Protein AF-A0AA50HXA0-F1 (afdb_monomer_lite)

Structure (mmCIF, N/CA/C/O backbone):
data_AF-A0AA50HXA0-F1
#
_entry.id   AF-A0AA50HXA0-F1
#
loop_
_atom_site.group_PDB
_atom_site.id
_atom_site.type_symbol
_atom_site.label_atom_id
_atom_site.label_alt_id
_atom_site.label_comp_id
_atom_site.label_asym_id
_atom_site.label_entity_id
_atom_site.label_seq_id
_atom_site.pdbx_PDB_ins_code
_atom_site.Cartn_x
_atom_site.Cartn_y
_atom_site.Cartn_z
_atom_site.occupancy
_atom_site.B_iso_or_equiv
_atom_site.auth_seq_id
_atom_site.auth_comp_id
_atom_site.auth_asym_id
_atom_site.auth_atom_id
_atom_site.pdbx_PDB_model_num
ATOM 1 N N . MET A 1 1 ? 8.605 -4.403 -30.765 1.00 48.81 1 MET A N 1
ATOM 2 C CA . MET A 1 1 ? 10.078 -4.358 -30.552 1.00 48.81 1 MET A CA 1
ATOM 3 C C . MET A 1 1 ? 10.719 -5.722 -30.262 1.00 48.81 1 MET A C 1
ATOM 5 O O . MET A 1 1 ? 11.751 -6.000 -30.858 1.00 48.81 1 MET A O 1
ATOM 9 N N . ALA A 1 2 ? 10.149 -6.587 -29.407 1.00 49.56 2 ALA A N 1
ATOM 10 C CA . ALA A 1 2 ? 10.745 -7.899 -29.091 1.00 49.56 2 ALA A CA 1
ATOM 11 C C . ALA A 1 2 ? 10.874 -8.851 -30.305 1.00 49.56 2 ALA A C 1
ATOM 13 O O . ALA A 1 2 ? 11.857 -9.576 -30.411 1.00 49.56 2 ALA A O 1
ATOM 14 N N . GLN A 1 3 ? 9.931 -8.800 -31.252 1.00 55.19 3 GLN A N 1
ATOM 15 C CA . GLN A 1 3 ? 9.919 -9.685 -32.425 1.00 55.19 3 GLN A CA 1
ATOM 16 C C . GLN A 1 3 ? 10.950 -9.290 -33.507 1.00 55.19 3 GLN A C 1
ATOM 18 O O . GLN A 1 3 ? 11.581 -10.167 -34.083 1.00 55.19 3 GLN A O 1
ATOM 23 N N . ILE A 1 4 ? 11.232 -7.991 -33.701 1.00 62.09 4 ILE A N 1
ATOM 24 C CA . ILE A 1 4 ? 12.299 -7.522 -34.617 1.00 62.09 4 ILE A CA 1
ATOM 25 C C . ILE A 1 4 ? 13.678 -7.943 -34.099 1.00 62.09 4 ILE A C 1
ATOM 27 O O . ILE A 1 4 ? 14.528 -8.396 -34.860 1.00 62.09 4 ILE A O 1
ATOM 31 N N . SER A 1 5 ? 13.895 -7.834 -32.783 1.00 63.06 5 SER A N 1
ATOM 32 C CA . SER A 1 5 ? 15.145 -8.283 -32.163 1.00 63.06 5 SER A CA 1
ATOM 33 C C . SER A 1 5 ? 15.346 -9.794 -32.295 1.00 63.06 5 SER A C 1
ATOM 35 O O . SER A 1 5 ? 16.489 -10.239 -32.357 1.00 63.06 5 SER A O 1
ATOM 37 N N . PHE A 1 6 ? 14.262 -10.573 -32.321 1.00 65.44 6 PHE A N 1
ATOM 38 C CA . PHE A 1 6 ? 14.308 -12.017 -32.531 1.00 65.44 6 PHE A CA 1
ATOM 39 C C . PHE A 1 6 ? 14.632 -12.369 -33.991 1.00 65.44 6 PHE A C 1
ATOM 41 O O . PHE A 1 6 ? 15.560 -13.140 -34.227 1.00 65.44 6 PHE A O 1
ATOM 48 N N . ALA A 1 7 ? 13.965 -11.737 -34.965 1.00 64.25 7 ALA A N 1
ATOM 49 C CA . ALA A 1 7 ? 14.249 -11.925 -36.392 1.00 64.25 7 ALA A CA 1
ATOM 50 C C . ALA A 1 7 ? 15.701 -11.545 -36.751 1.00 64.25 7 ALA A C 1
ATOM 52 O O . ALA A 1 7 ? 16.410 -12.308 -37.406 1.00 64.25 7 ALA A O 1
ATOM 53 N N . SER A 1 8 ? 16.197 -10.429 -36.205 1.00 67.06 8 SER A N 1
ATOM 54 C CA . SER A 1 8 ? 17.588 -9.994 -36.384 1.00 67.06 8 SER A CA 1
ATOM 55 C C . SER A 1 8 ? 18.607 -10.938 -35.721 1.00 67.06 8 SER A C 1
ATOM 57 O O . SER A 1 8 ? 19.713 -11.115 -36.233 1.00 67.06 8 SER A O 1
ATOM 59 N N . ALA A 1 9 ? 18.249 -11.595 -34.611 1.00 65.06 9 ALA A N 1
ATOM 60 C CA . ALA A 1 9 ? 19.108 -12.594 -33.974 1.00 65.06 9 ALA A CA 1
ATOM 61 C C . ALA A 1 9 ? 19.203 -13.897 -34.791 1.00 65.06 9 ALA A C 1
ATOM 63 O O . ALA A 1 9 ? 20.279 -14.495 -34.851 1.00 65.06 9 ALA A O 1
ATOM 64 N N . LEU A 1 10 ? 18.114 -14.317 -35.446 1.00 65.94 10 LEU A N 1
ATOM 65 C CA . LEU A 1 10 ? 18.107 -15.467 -36.362 1.00 65.94 10 LEU A CA 1
ATOM 66 C C . LEU A 1 10 ? 18.960 -15.200 -37.608 1.00 65.94 10 LEU A C 1
ATOM 68 O O . LEU A 1 10 ? 19.746 -16.058 -38.017 1.00 65.94 10 LEU A O 1
ATOM 72 N N . GLU A 1 11 ? 18.866 -13.987 -38.155 1.00 69.56 11 GLU A N 1
ATOM 73 C CA . GLU A 1 11 ? 19.683 -13.522 -39.278 1.00 69.56 11 GLU A CA 1
ATOM 74 C C . GLU A 1 11 ? 21.178 -13.516 -38.919 1.00 69.56 11 GLU A C 1
ATOM 76 O O . GLU A 1 11 ? 21.991 -14.117 -39.623 1.00 69.56 11 GLU A O 1
ATOM 81 N N . ALA A 1 12 ? 21.542 -12.942 -37.765 1.00 69.00 12 ALA A N 1
ATOM 82 C CA . ALA A 1 12 ? 22.917 -12.953 -37.260 1.00 69.00 12 ALA A CA 1
ATOM 83 C C . ALA A 1 12 ? 23.440 -14.371 -36.954 1.00 69.00 12 ALA A C 1
ATOM 85 O O . ALA A 1 12 ? 24.646 -14.615 -37.020 1.00 69.00 12 ALA A O 1
ATOM 86 N N . GLY A 1 13 ? 22.541 -15.308 -36.637 1.00 59.84 13 GLY A N 1
ATOM 87 C CA . GLY A 1 13 ? 22.840 -16.729 -36.450 1.00 59.84 13 GLY A CA 1
ATOM 88 C C . GLY A 1 13 ? 22.978 -17.530 -37.751 1.00 59.84 13 GLY A C 1
ATOM 89 O O . GLY A 1 13 ? 23.327 -18.707 -37.695 1.00 59.84 13 GLY A O 1
ATOM 90 N N . GLY A 1 14 ? 22.720 -16.924 -38.917 1.00 62.91 14 GLY A N 1
ATOM 91 C CA . GLY A 1 14 ? 22.787 -17.582 -40.228 1.00 62.91 14 GLY A CA 1
ATOM 92 C C . GLY A 1 14 ? 21.567 -18.447 -40.574 1.00 62.91 14 GLY A C 1
ATOM 93 O O . GLY A 1 14 ? 21.549 -19.089 -41.634 1.00 62.91 14 GLY A O 1
ATOM 94 N N . PHE A 1 15 ? 20.533 -18.442 -39.726 1.00 70.38 15 PHE A N 1
ATOM 95 C CA . PHE A 1 15 ? 19.258 -19.143 -39.915 1.00 70.38 15 PHE A CA 1
ATOM 96 C C . PHE A 1 15 ? 18.333 -18.325 -40.823 1.00 70.38 15 PHE A C 1
ATOM 98 O O . PHE A 1 15 ? 17.259 -17.883 -40.428 1.00 70.38 15 PHE A O 1
ATOM 105 N N . LEU A 1 16 ? 18.793 -18.073 -42.052 1.00 69.62 16 LEU A N 1
ATOM 106 C CA . LEU A 1 16 ? 18.177 -17.083 -42.937 1.00 69.62 16 LEU A CA 1
ATOM 107 C C . LEU A 1 16 ? 16.735 -17.423 -43.346 1.00 69.62 16 LEU A C 1
ATOM 109 O O . LEU A 1 16 ? 15.937 -16.516 -43.531 1.00 69.62 16 LEU A O 1
ATOM 113 N N . THR A 1 17 ? 16.384 -18.707 -43.461 1.00 71.06 17 THR A N 1
ATOM 114 C CA . THR A 1 17 ? 15.015 -19.124 -43.807 1.00 71.06 17 THR A CA 1
ATOM 115 C C . THR A 1 17 ? 14.040 -18.842 -42.660 1.00 71.06 17 THR A C 1
ATOM 117 O O . THR A 1 17 ? 12.966 -18.296 -42.891 1.00 71.06 17 THR A O 1
ATOM 120 N N . ASP A 1 18 ? 14.451 -19.128 -41.421 1.00 69.31 18 ASP A N 1
ATOM 121 C CA . ASP A 1 18 ? 13.651 -18.854 -40.220 1.00 69.31 18 ASP A CA 1
ATOM 122 C C . ASP A 1 18 ? 13.572 -17.343 -39.939 1.00 69.31 18 ASP A C 1
ATOM 124 O O . ASP A 1 18 ? 12.543 -16.834 -39.497 1.00 69.31 18 ASP A O 1
ATOM 128 N N . ALA A 1 19 ? 14.649 -16.606 -40.238 1.00 68.19 19 ALA A N 1
ATOM 129 C CA . ALA A 1 19 ? 14.679 -15.149 -40.151 1.00 68.19 19 ALA A CA 1
ATOM 130 C C . ALA A 1 19 ? 13.723 -14.492 -41.160 1.00 68.19 19 ALA A C 1
ATOM 132 O O . ALA A 1 19 ? 13.007 -13.563 -40.794 1.00 68.19 19 ALA A O 1
ATOM 133 N N . LEU A 1 20 ? 13.675 -14.989 -42.403 1.00 72.44 20 LEU A N 1
ATOM 134 C CA . LEU A 1 20 ? 12.769 -14.494 -43.443 1.00 72.44 20 LEU A CA 1
ATOM 135 C C . LEU A 1 20 ? 11.308 -14.667 -43.017 1.00 72.44 20 LEU A C 1
ATOM 137 O O . LEU A 1 20 ? 10.555 -13.695 -43.029 1.00 72.44 20 LEU A O 1
ATOM 141 N N . GLN A 1 21 ? 10.941 -15.858 -42.537 1.00 72.25 21 GLN A N 1
ATOM 142 C CA . GLN A 1 21 ? 9.588 -16.122 -42.049 1.00 72.25 21 GLN A CA 1
ATOM 143 C C . GLN A 1 21 ? 9.219 -15.218 -40.860 1.00 72.25 21 GLN A C 1
ATOM 145 O O . GLN A 1 21 ? 8.131 -14.650 -40.824 1.00 72.25 21 GLN A O 1
ATOM 150 N N . ALA A 1 22 ? 10.149 -14.995 -39.925 1.00 68.00 22 ALA A N 1
ATOM 151 C CA . ALA A 1 22 ? 9.924 -14.094 -38.797 1.00 68.00 22 ALA A CA 1
ATOM 152 C C . ALA A 1 22 ? 9.727 -12.622 -39.220 1.00 68.00 22 ALA A C 1
ATOM 154 O O . ALA A 1 22 ? 8.980 -11.900 -38.558 1.00 68.00 22 ALA A O 1
ATOM 155 N N . TYR A 1 23 ? 10.371 -12.161 -40.301 1.00 72.00 23 TYR A N 1
ATOM 156 C CA . TYR A 1 23 ? 10.149 -10.817 -40.853 1.00 72.00 23 TYR A CA 1
ATOM 157 C C . TYR A 1 23 ? 8.825 -10.707 -41.628 1.00 72.00 23 TYR A C 1
ATOM 159 O O . TYR A 1 23 ? 8.169 -9.667 -41.546 1.00 72.00 23 TYR A O 1
ATOM 167 N N . GLU A 1 24 ? 8.402 -11.755 -42.337 1.00 73.94 24 GLU A N 1
ATOM 168 C CA . GLU A 1 24 ? 7.095 -11.801 -43.011 1.00 73.94 24 GLU A CA 1
ATOM 169 C C . GLU A 1 24 ? 5.935 -11.810 -42.006 1.00 73.94 24 GLU A C 1
ATOM 171 O O . GLU A 1 24 ? 5.005 -11.009 -42.132 1.00 73.94 24 GLU A O 1
ATOM 176 N N . ASP A 1 25 ? 6.033 -12.621 -40.952 1.00 68.50 25 ASP A N 1
ATOM 177 C CA . ASP A 1 25 ? 5.049 -12.662 -39.864 1.00 68.50 25 ASP A CA 1
ATOM 178 C C . ASP A 1 25 ? 4.951 -11.311 -39.139 1.00 68.50 25 ASP A C 1
ATOM 180 O O . ASP A 1 25 ? 3.875 -10.906 -38.690 1.00 68.50 25 ASP A O 1
ATOM 184 N N . LEU A 1 26 ? 6.062 -10.573 -39.048 1.00 70.56 26 LEU A N 1
ATOM 185 C CA . LEU A 1 26 ? 6.078 -9.241 -38.450 1.00 70.56 26 LEU A CA 1
ATOM 186 C C . LEU A 1 26 ? 5.358 -8.207 -39.317 1.00 70.56 26 LEU A C 1
ATOM 188 O O . LEU A 1 26 ? 4.658 -7.357 -38.778 1.00 70.56 26 LEU A O 1
ATOM 192 N N . LYS A 1 27 ? 5.480 -8.299 -40.646 1.00 67.44 27 LYS A N 1
ATOM 193 C CA . LYS A 1 27 ? 4.740 -7.430 -41.573 1.00 67.44 27 LYS A CA 1
ATOM 194 C C . LYS A 1 27 ? 3.236 -7.679 -41.519 1.00 67.44 27 LYS A C 1
ATOM 196 O O . LYS A 1 27 ? 2.468 -6.727 -41.608 1.00 67.44 27 LYS A O 1
ATOM 201 N N . ILE A 1 28 ? 2.819 -8.938 -41.378 1.00 66.50 28 ILE A N 1
ATOM 202 C CA . ILE A 1 28 ? 1.398 -9.312 -41.321 1.00 66.50 28 ILE A CA 1
ATOM 203 C C . ILE A 1 28 ? 0.740 -8.796 -40.033 1.00 66.50 28 ILE A C 1
ATOM 205 O O . ILE A 1 28 ? -0.414 -8.381 -40.066 1.00 66.50 28 ILE A O 1
ATOM 209 N N . ASN A 1 29 ? 1.476 -8.789 -38.918 1.00 61.59 29 ASN A N 1
ATOM 210 C CA . ASN A 1 29 ? 0.962 -8.381 -37.607 1.00 61.59 29 ASN A CA 1
ATOM 211 C C . ASN A 1 29 ? 1.182 -6.886 -37.276 1.00 61.59 29 ASN A C 1
ATOM 213 O O . ASN A 1 29 ? 0.791 -6.442 -36.197 1.00 61.59 29 ASN A O 1
ATOM 217 N N . ASP A 1 30 ? 1.813 -6.112 -38.166 1.00 63.50 30 ASP A N 1
ATOM 218 C CA . ASP A 1 30 ? 2.049 -4.669 -38.007 1.00 63.50 30 ASP A CA 1
ATOM 219 C C . ASP A 1 30 ? 0.944 -3.854 -38.705 1.00 63.50 30 ASP A C 1
ATOM 221 O O . ASP A 1 30 ? 1.078 -3.480 -39.873 1.00 63.50 30 ASP A O 1
ATOM 225 N N . GLU A 1 31 ? -0.156 -3.597 -37.984 1.00 56.69 31 GLU A N 1
ATOM 226 C CA . GLU A 1 31 ? -1.326 -2.843 -38.475 1.00 56.69 31 GLU A CA 1
ATOM 227 C C . GLU A 1 31 ? -1.022 -1.359 -38.763 1.00 56.69 31 GLU A C 1
ATOM 229 O O . GLU A 1 31 ? -1.676 -0.747 -39.608 1.00 56.69 31 GLU A O 1
ATOM 234 N N . GLU A 1 32 ? -0.014 -0.779 -38.100 1.00 61.84 32 GLU A N 1
ATOM 235 C CA . GLU A 1 32 ? 0.382 0.630 -38.261 1.00 61.84 32 GLU A CA 1
ATOM 236 C C . GLU A 1 32 ? 1.443 0.833 -39.361 1.00 61.84 32 GLU A C 1
ATOM 238 O O . GLU A 1 32 ? 1.744 1.971 -39.733 1.00 61.84 32 GLU A O 1
ATOM 243 N N . GLY A 1 33 ? 2.002 -0.253 -39.911 1.00 60.62 33 GLY A N 1
ATOM 244 C CA . GLY A 1 33 ? 2.937 -0.228 -41.043 1.00 60.62 33 GLY A CA 1
ATOM 245 C C . GLY A 1 33 ? 4.302 0.400 -40.743 1.00 60.62 33 GLY A C 1
ATOM 246 O O . GLY A 1 33 ? 5.054 0.732 -41.663 1.00 60.62 33 GLY A O 1
ATOM 247 N N . ILE A 1 34 ? 4.638 0.581 -39.466 1.00 65.31 34 ILE A N 1
ATOM 248 C CA . ILE A 1 34 ? 5.825 1.317 -39.009 1.00 65.31 34 ILE A CA 1
ATOM 249 C C . ILE A 1 34 ? 7.115 0.583 -39.396 1.00 65.31 34 ILE A C 1
ATOM 251 O O . ILE A 1 34 ? 8.140 1.215 -39.669 1.00 65.31 34 ILE A O 1
ATOM 255 N N . PHE A 1 35 ? 7.078 -0.747 -39.451 1.00 67.62 35 PHE A N 1
ATOM 256 C CA . PHE A 1 35 ? 8.255 -1.587 -39.662 1.00 67.62 35 PHE A CA 1
ATOM 257 C C . PHE A 1 35 ? 8.332 -2.196 -41.060 1.00 67.62 35 PHE A C 1
ATOM 259 O O . PHE A 1 35 ? 9.353 -2.798 -41.392 1.00 67.62 35 PHE A O 1
ATOM 266 N N . HIS A 1 36 ? 7.325 -1.979 -41.912 1.00 69.25 36 HIS A N 1
ATOM 267 C CA . HIS A 1 36 ? 7.251 -2.565 -43.256 1.00 69.25 36 HIS A CA 1
ATOM 268 C C . HIS A 1 36 ? 8.493 -2.248 -44.095 1.00 69.25 36 HIS A C 1
ATOM 270 O O . HIS A 1 36 ? 9.128 -3.164 -44.605 1.00 69.25 36 HIS A O 1
ATOM 276 N N . ALA A 1 37 ? 8.922 -0.982 -44.128 1.00 70.38 37 ALA A N 1
ATOM 277 C CA . ALA A 1 37 ? 10.114 -0.567 -44.875 1.00 70.38 37 ALA A CA 1
ATOM 278 C C . ALA A 1 37 ? 11.420 -1.190 -44.343 1.00 70.38 37 ALA A C 1
ATOM 280 O O . ALA A 1 37 ? 12.347 -1.452 -45.106 1.00 70.38 37 ALA A O 1
ATOM 281 N N . THR A 1 38 ? 11.504 -1.437 -43.032 1.00 69.00 38 THR A N 1
ATOM 282 C CA . THR A 1 38 ? 12.678 -2.082 -42.419 1.00 69.00 38 THR A CA 1
ATOM 283 C C . THR A 1 38 ? 12.679 -3.587 -42.686 1.00 69.00 38 THR A C 1
ATOM 285 O O . THR A 1 38 ? 13.725 -4.148 -43.005 1.00 69.00 38 THR A O 1
ATOM 288 N N . CYS A 1 39 ? 11.513 -4.234 -42.621 1.00 72.62 39 CYS A N 1
ATOM 289 C CA . CYS A 1 39 ? 11.351 -5.643 -42.967 1.00 72.62 39 CYS A CA 1
ATOM 290 C C . CYS A 1 39 ? 11.622 -5.897 -44.452 1.00 72.62 39 CYS A C 1
ATOM 292 O O . CYS A 1 39 ? 12.312 -6.855 -44.771 1.00 72.62 39 CYS A O 1
ATOM 294 N N . ASP A 1 40 ? 11.176 -5.016 -45.350 1.00 74.88 40 ASP A N 1
ATOM 295 C CA . ASP A 1 40 ? 11.446 -5.130 -46.790 1.00 74.88 40 ASP A CA 1
ATOM 296 C C . ASP A 1 40 ? 12.944 -5.077 -47.100 1.00 74.88 40 ASP A C 1
ATOM 298 O O . ASP A 1 40 ? 13.455 -5.866 -47.896 1.00 74.88 40 ASP A O 1
ATOM 302 N N . GLN A 1 41 ? 13.675 -4.182 -46.430 1.00 76.19 41 GLN A N 1
ATOM 303 C CA . GLN A 1 41 ? 15.122 -4.080 -46.591 1.00 76.19 41 GLN A CA 1
ATOM 304 C C . GLN A 1 41 ? 15.855 -5.317 -46.043 1.00 76.19 41 GLN A C 1
ATOM 306 O O . GLN A 1 41 ? 16.831 -5.763 -46.651 1.00 76.19 41 GLN A O 1
ATOM 311 N N . ALA A 1 42 ? 15.393 -5.876 -44.920 1.00 72.81 42 ALA A N 1
ATOM 312 C CA . ALA A 1 42 ? 15.974 -7.078 -44.321 1.00 72.81 42 ALA A CA 1
ATOM 313 C C . ALA A 1 42 ? 15.691 -8.337 -45.160 1.00 72.81 42 ALA A C 1
ATOM 315 O O . ALA A 1 42 ? 16.611 -9.101 -45.445 1.00 72.81 42 ALA A O 1
ATOM 316 N N . ILE A 1 43 ? 14.453 -8.511 -45.637 1.00 78.31 43 ILE A N 1
ATOM 317 C CA . ILE A 1 43 ? 14.056 -9.622 -46.515 1.00 78.31 43 ILE A CA 1
ATOM 318 C C . ILE A 1 43 ? 14.872 -9.587 -47.812 1.00 78.31 43 ILE A C 1
ATOM 320 O O . ILE A 1 43 ? 15.483 -10.592 -48.164 1.00 78.31 43 ILE A O 1
ATOM 324 N N . ALA A 1 44 ? 14.997 -8.426 -48.465 1.00 78.19 44 ALA A N 1
ATOM 325 C CA . ALA A 1 44 ? 15.795 -8.295 -49.687 1.00 78.19 44 ALA A CA 1
ATOM 326 C C . ALA A 1 44 ? 17.287 -8.625 -49.467 1.00 78.19 44 ALA A C 1
ATOM 328 O O . ALA A 1 44 ? 17.939 -9.207 -50.337 1.00 78.19 44 ALA A O 1
ATOM 329 N N . GLY A 1 45 ? 17.838 -8.275 -48.299 1.00 75.94 45 GLY A N 1
ATOM 330 C CA . GLY A 1 45 ? 19.204 -8.637 -47.913 1.00 75.94 45 GLY A CA 1
ATOM 331 C C . GLY A 1 45 ? 19.380 -10.143 -47.705 1.00 75.94 45 GLY A C 1
ATOM 332 O O . GLY A 1 45 ? 20.361 -10.724 -48.174 1.00 75.94 45 GLY A O 1
ATOM 333 N N . ILE A 1 46 ? 18.405 -10.781 -47.058 1.00 75.25 46 ILE A N 1
ATOM 334 C CA . ILE A 1 46 ? 18.380 -12.224 -46.810 1.00 75.25 46 ILE A CA 1
ATOM 335 C C . ILE A 1 46 ? 18.207 -13.011 -48.118 1.00 75.25 46 ILE A C 1
ATOM 337 O O . ILE A 1 46 ? 18.936 -13.976 -48.352 1.00 75.25 46 ILE A O 1
ATOM 341 N N . GLU A 1 47 ? 17.305 -12.592 -49.005 1.00 77.44 47 GLU A N 1
ATOM 342 C CA . GLU A 1 47 ? 17.092 -13.210 -50.320 1.00 77.44 47 GLU A CA 1
ATOM 343 C C . GLU A 1 47 ? 18.344 -13.126 -51.202 1.00 77.44 47 GLU A C 1
ATOM 345 O O . GLU A 1 47 ? 18.717 -14.108 -51.847 1.00 77.44 47 GLU A O 1
ATOM 350 N N . ALA A 1 48 ? 19.058 -11.995 -51.173 1.00 75.25 48 ALA A N 1
ATOM 351 C CA . ALA A 1 48 ? 20.332 -11.843 -51.873 1.00 75.25 48 ALA A CA 1
ATOM 352 C C . ALA A 1 48 ? 21.418 -12.791 -51.331 1.00 75.25 48 ALA A C 1
ATOM 354 O O . ALA A 1 48 ? 22.243 -13.283 -52.100 1.00 75.25 48 ALA A O 1
ATOM 355 N N . GLN A 1 49 ? 21.402 -13.088 -50.028 1.00 70.69 49 GLN A N 1
ATOM 356 C CA . GLN A 1 49 ? 22.294 -14.075 -49.411 1.00 70.69 49 GLN A CA 1
ATOM 357 C C . GLN A 1 49 ? 21.862 -15.523 -49.698 1.00 70.69 49 GLN A C 1
ATOM 359 O O . GLN A 1 49 ? 22.713 -16.397 -49.841 1.00 70.69 49 GLN A O 1
ATOM 364 N N . LEU A 1 50 ? 20.559 -15.801 -49.807 1.00 66.50 50 LEU A N 1
ATOM 365 C CA . LEU A 1 50 ? 20.016 -17.094 -50.252 1.00 66.50 50 LEU A CA 1
ATOM 366 C C . LEU A 1 50 ? 20.352 -17.392 -51.721 1.00 66.50 50 LEU A C 1
ATOM 368 O O . LEU A 1 50 ? 20.519 -18.558 -52.070 1.00 66.50 50 LEU A O 1
ATOM 372 N N . ALA A 1 51 ? 20.475 -16.358 -52.556 1.00 70.94 51 ALA A N 1
ATOM 373 C CA . ALA A 1 51 ? 20.814 -16.470 -53.972 1.00 70.94 51 ALA A CA 1
ATOM 374 C C . ALA A 1 51 ? 22.319 -16.660 -54.252 1.00 70.94 51 ALA A C 1
ATOM 376 O O . ALA A 1 51 ? 22.690 -16.877 -55.407 1.00 70.94 51 ALA A O 1
ATOM 377 N N . ASP A 1 52 ? 23.188 -16.586 -53.236 1.00 67.19 52 ASP A N 1
ATOM 378 C CA . ASP A 1 52 ? 24.626 -16.821 -53.390 1.00 67.19 52 ASP A CA 1
ATOM 379 C C . ASP A 1 52 ? 24.930 -18.334 -53.499 1.00 67.19 52 ASP A C 1
ATOM 381 O O . ASP A 1 52 ? 24.754 -19.072 -52.521 1.00 67.19 52 ASP A O 1
ATOM 385 N N . PRO A 1 53 ? 25.426 -18.827 -54.654 1.00 54.84 53 PRO A N 1
ATOM 386 C CA . PRO A 1 53 ? 25.734 -20.244 -54.856 1.00 54.84 53 PRO A CA 1
ATOM 387 C C . PRO A 1 53 ? 26.897 -20.765 -53.993 1.00 54.84 53 PRO A C 1
ATOM 389 O O . PRO A 1 53 ? 27.073 -21.978 -53.900 1.00 54.84 53 PRO A O 1
ATOM 392 N N . ASN A 1 54 ? 27.674 -19.886 -53.347 1.00 55.84 54 ASN A N 1
ATOM 393 C CA . ASN A 1 54 ? 28.761 -20.244 -52.428 1.00 55.84 54 ASN A CA 1
ATOM 394 C C . ASN A 1 54 ? 28.366 -20.152 -50.943 1.00 55.84 54 ASN A C 1
ATOM 396 O O . ASN A 1 54 ? 29.234 -20.202 -50.062 1.00 55.84 54 ASN A O 1
ATOM 400 N N . ARG A 1 55 ? 27.072 -20.017 -50.630 1.00 56.75 55 ARG A N 1
ATOM 401 C CA . ARG A 1 55 ? 26.609 -19.887 -49.247 1.00 56.75 55 ARG A CA 1
ATOM 402 C C . ARG A 1 55 ? 26.876 -21.153 -48.425 1.00 56.75 55 ARG A C 1
ATOM 404 O O . ARG A 1 55 ? 26.451 -22.254 -48.766 1.00 56.75 55 ARG A O 1
ATOM 411 N N . ILE A 1 56 ? 27.478 -20.961 -47.251 1.00 52.88 56 ILE A N 1
ATOM 412 C CA . ILE A 1 56 ? 27.570 -21.985 -46.207 1.00 52.88 56 ILE A CA 1
ATOM 413 C C . ILE A 1 56 ? 26.271 -21.945 -45.393 1.00 52.88 56 ILE A C 1
ATOM 415 O O . ILE A 1 56 ? 26.053 -21.040 -44.588 1.00 52.88 56 ILE A O 1
ATOM 419 N N . THR A 1 57 ? 25.377 -22.907 -45.612 1.00 52.38 57 THR A N 1
ATOM 420 C CA . THR A 1 57 ? 24.201 -23.114 -44.755 1.00 52.38 57 THR A CA 1
ATOM 421 C C . THR A 1 57 ? 24.631 -23.735 -43.423 1.00 52.38 57 THR A C 1
ATOM 423 O O . THR A 1 57 ? 25.296 -24.775 -43.448 1.00 52.38 57 THR A O 1
ATOM 426 N N . PRO A 1 58 ? 24.249 -23.176 -42.259 1.00 46.25 58 PRO A N 1
ATOM 427 C CA . PRO A 1 58 ? 24.420 -23.879 -40.995 1.00 46.25 58 PRO A CA 1
ATOM 428 C C . PRO A 1 58 ? 23.552 -25.143 -41.030 1.00 46.25 58 PRO A C 1
ATOM 430 O O . PRO A 1 58 ? 22.326 -25.077 -41.079 1.00 46.25 58 PRO A O 1
ATOM 433 N N . ALA A 1 59 ? 24.198 -26.307 -41.084 1.00 43.19 59 ALA A N 1
ATOM 434 C CA . ALA A 1 59 ? 23.514 -27.588 -41.156 1.00 43.19 59 ALA A CA 1
ATOM 435 C C . ALA A 1 59 ? 22.786 -27.861 -39.834 1.00 43.19 59 ALA A C 1
ATOM 437 O O . ALA A 1 59 ? 23.408 -28.281 -38.859 1.00 43.19 59 ALA A O 1
ATOM 438 N N . MET A 1 60 ? 21.467 -27.668 -39.792 1.00 42.44 60 MET A N 1
ATOM 439 C CA . MET A 1 60 ? 20.654 -28.308 -38.764 1.00 42.44 60 MET A CA 1
ATOM 440 C C . MET A 1 60 ? 20.123 -29.636 -39.304 1.00 42.44 60 MET A C 1
ATOM 442 O O . MET A 1 60 ? 19.085 -29.701 -39.950 1.00 42.44 60 MET A O 1
ATOM 446 N N . ALA A 1 61 ? 20.860 -30.708 -39.021 1.00 35.59 61 ALA A N 1
ATOM 447 C CA . ALA A 1 61 ? 20.321 -32.062 -38.967 1.00 35.59 61 ALA A CA 1
ATOM 448 C C . ALA A 1 61 ? 21.167 -32.880 -37.986 1.00 35.59 61 ALA A C 1
ATOM 450 O O . ALA A 1 61 ? 22.018 -33.676 -38.380 1.00 35.59 61 ALA A O 1
ATOM 451 N N . TRP A 1 62 ? 20.971 -32.676 -36.679 1.00 39.44 62 TRP A N 1
ATOM 452 C CA . TRP A 1 62 ? 21.544 -33.602 -35.704 1.00 39.44 62 TRP A CA 1
ATOM 453 C C . TRP A 1 62 ? 20.673 -34.856 -35.634 1.00 39.44 62 TRP A C 1
ATOM 455 O O . TRP A 1 62 ? 19.738 -34.932 -34.846 1.00 39.44 62 TRP A O 1
ATOM 465 N N . THR A 1 63 ? 20.980 -35.837 -36.484 1.00 39.16 63 THR A N 1
ATOM 466 C CA . THR A 1 63 ? 20.515 -37.223 -36.339 1.00 39.16 63 THR A CA 1
ATOM 467 C C . THR A 1 63 ? 21.605 -38.196 -36.825 1.00 39.16 63 THR A C 1
ATOM 469 O O . THR A 1 63 ? 21.793 -38.379 -38.017 1.00 39.16 63 THR A O 1
ATOM 472 N N . GLY A 1 64 ? 22.327 -38.841 -35.895 1.00 32.44 64 GLY A N 1
ATOM 473 C CA . GLY A 1 64 ? 22.976 -40.150 -36.121 1.00 32.44 64 GLY A CA 1
ATOM 474 C C . GLY A 1 64 ? 24.420 -40.218 -36.673 1.00 32.44 64 GLY A C 1
ATOM 475 O O . GLY A 1 64 ? 24.685 -39.893 -37.817 1.00 32.44 64 GLY A O 1
ATOM 476 N N . THR A 1 65 ? 25.320 -40.739 -35.822 1.00 26.34 65 THR A N 1
ATOM 477 C CA . THR A 1 65 ? 26.593 -41.485 -36.048 1.00 26.34 65 THR A CA 1
ATOM 478 C C . THR A 1 65 ? 27.530 -41.156 -37.233 1.00 26.34 65 THR A C 1
ATOM 480 O O . THR A 1 65 ? 27.251 -41.420 -38.397 1.00 26.34 65 THR A O 1
ATOM 483 N N . LEU A 1 66 ? 28.761 -40.752 -36.881 1.00 36.00 66 LEU A N 1
ATOM 484 C CA . LEU A 1 66 ? 29.919 -40.567 -37.767 1.00 36.00 66 LEU A CA 1
ATOM 485 C C . LEU A 1 66 ? 30.378 -41.876 -38.441 1.00 36.00 66 LEU A C 1
ATOM 487 O O . LEU A 1 66 ? 30.758 -42.830 -37.759 1.00 36.00 66 LEU A O 1
ATOM 491 N N . LYS A 1 67 ? 30.467 -41.876 -39.777 1.00 26.73 67 LYS A N 1
ATOM 492 C CA . LYS A 1 67 ? 31.330 -42.788 -40.545 1.00 26.73 67 LYS A CA 1
ATOM 493 C C . LYS A 1 67 ? 32.109 -42.008 -41.601 1.00 26.73 67 LYS A C 1
ATOM 495 O O . LYS A 1 67 ? 31.525 -41.405 -42.492 1.00 26.73 67 LYS A O 1
ATOM 500 N N . TYR A 1 68 ? 33.434 -42.053 -41.488 1.00 35.31 68 TYR A N 1
ATOM 501 C CA . TYR A 1 68 ? 34.362 -41.621 -42.528 1.00 35.31 68 TYR A CA 1
ATOM 502 C C . TYR A 1 68 ? 34.301 -42.592 -43.715 1.00 35.31 68 TYR A C 1
ATOM 504 O O . TYR A 1 68 ? 34.372 -43.806 -43.514 1.00 35.31 68 TYR A O 1
ATOM 512 N N . ALA A 1 69 ? 34.231 -42.066 -44.937 1.00 25.00 69 ALA A N 1
ATOM 513 C CA . ALA A 1 69 ? 34.518 -42.807 -46.161 1.00 25.00 69 ALA A CA 1
ATOM 514 C C . ALA A 1 69 ? 35.287 -41.897 -47.130 1.00 25.00 69 ALA A C 1
ATOM 516 O O . ALA A 1 69 ? 34.861 -40.784 -47.427 1.00 25.00 69 ALA A O 1
ATOM 517 N N . ALA A 1 70 ? 36.458 -42.375 -47.543 1.00 34.44 70 ALA A N 1
ATOM 518 C CA . ALA A 1 70 ? 37.376 -41.743 -48.478 1.00 34.44 70 ALA A CA 1
ATOM 519 C C . ALA A 1 70 ? 36.954 -41.974 -49.942 1.00 34.44 70 ALA A C 1
ATOM 521 O O . ALA A 1 70 ? 36.391 -43.022 -50.247 1.00 34.44 70 ALA A O 1
ATOM 522 N N . ALA A 1 71 ? 37.302 -41.036 -50.828 1.00 27.02 71 ALA A N 1
ATOM 523 C CA . ALA A 1 71 ? 37.469 -41.222 -52.279 1.00 27.02 71 ALA A CA 1
ATOM 524 C C . ALA A 1 71 ? 38.319 -40.031 -52.782 1.00 27.02 71 ALA A C 1
ATOM 526 O O . ALA A 1 71 ? 37.906 -38.892 -52.585 1.00 27.02 71 ALA A O 1
ATOM 527 N N . THR A 1 72 ? 39.622 -40.140 -53.067 1.00 31.88 72 THR A N 1
ATOM 528 C CA . THR A 1 72 ? 40.328 -40.694 -54.250 1.00 31.88 72 THR A CA 1
ATOM 529 C C . THR A 1 72 ? 39.848 -40.188 -55.612 1.00 31.88 72 THR A C 1
ATOM 531 O O . THR A 1 72 ? 38.731 -40.502 -56.006 1.00 31.88 72 THR A O 1
ATOM 534 N N . ASP A 1 73 ? 40.789 -39.501 -56.278 1.00 30.08 73 ASP A N 1
ATOM 535 C CA . ASP A 1 73 ? 41.049 -39.362 -57.722 1.00 30.08 73 ASP A CA 1
ATOM 536 C C . ASP A 1 73 ? 39.952 -38.809 -58.649 1.00 30.08 73 ASP A C 1
ATOM 538 O O . ASP A 1 73 ? 38.922 -39.429 -58.872 1.00 30.08 73 ASP A O 1
ATOM 542 N N . ASP A 1 74 ? 40.209 -37.642 -59.257 1.00 29.95 74 ASP A N 1
ATOM 543 C CA . ASP A 1 74 ? 40.816 -37.604 -60.599 1.00 29.95 74 ASP A CA 1
ATOM 544 C C . ASP A 1 74 ? 41.197 -36.171 -61.026 1.00 29.95 74 ASP A C 1
ATOM 546 O O . ASP A 1 74 ? 40.496 -35.190 -60.770 1.00 29.95 74 ASP A O 1
ATOM 550 N N . LEU A 1 75 ? 42.372 -36.065 -61.646 1.00 32.41 75 LEU A N 1
ATOM 551 C CA . LEU A 1 75 ? 43.082 -34.842 -62.015 1.00 32.41 75 LEU A CA 1
ATOM 552 C C . LEU A 1 75 ? 42.791 -34.382 -63.453 1.00 32.41 75 LEU A C 1
ATOM 554 O O . LEU A 1 75 ? 42.589 -35.186 -64.356 1.00 32.41 75 LEU A O 1
ATOM 558 N N . ALA A 1 76 ? 43.011 -33.073 -63.623 1.00 34.62 76 ALA A N 1
ATOM 559 C CA . ALA A 1 76 ? 43.502 -32.368 -64.812 1.00 34.62 76 ALA A CA 1
ATOM 560 C C . ALA A 1 76 ? 42.481 -31.831 -65.825 1.00 34.62 76 ALA A C 1
ATOM 562 O O . ALA A 1 76 ? 42.075 -32.548 -66.730 1.00 34.62 76 ALA A O 1
ATOM 563 N N . LEU A 1 77 ? 42.246 -30.508 -65.765 1.00 32.41 77 LEU A N 1
ATOM 564 C CA . LEU A 1 77 ? 42.255 -29.610 -66.931 1.00 32.41 77 LEU A CA 1
ATOM 565 C C . LEU A 1 77 ? 42.750 -28.200 -66.523 1.00 32.41 77 LEU A C 1
ATOM 567 O O . LEU A 1 77 ? 42.122 -27.526 -65.713 1.00 32.41 77 LEU A O 1
ATOM 571 N N . ASP A 1 78 ? 43.889 -27.809 -67.106 1.00 31.73 78 ASP A N 1
ATOM 572 C CA . ASP A 1 78 ? 44.440 -26.460 -67.328 1.00 31.73 78 ASP A CA 1
ATOM 573 C C . ASP A 1 78 ? 44.394 -25.401 -66.203 1.00 31.73 78 ASP A C 1
ATOM 575 O O . ASP A 1 78 ? 43.543 -24.510 -66.151 1.00 31.73 78 ASP A O 1
ATOM 579 N N . GLU A 1 79 ? 45.457 -25.399 -65.392 1.00 44.06 79 GLU A N 1
ATOM 580 C CA . GLU A 1 79 ? 45.946 -24.226 -64.661 1.00 44.06 79 GLU A CA 1
ATOM 581 C C . GLU A 1 79 ? 46.584 -23.201 -65.620 1.00 44.06 79 GLU A C 1
ATOM 583 O O . GLU A 1 79 ? 47.799 -23.179 -65.781 1.00 44.06 79 GLU A O 1
ATOM 588 N N . GLU A 1 80 ? 45.816 -22.293 -66.226 1.00 45.19 80 GLU A N 1
ATOM 589 C CA . GLU A 1 80 ? 46.390 -21.000 -66.639 1.00 45.19 80 GLU A CA 1
ATOM 590 C C . GLU A 1 80 ? 45.320 -19.942 -66.948 1.00 45.19 80 GLU A C 1
ATOM 592 O O . GLU A 1 80 ? 44.983 -19.691 -68.102 1.00 45.19 80 GLU A O 1
ATOM 597 N N . ARG A 1 81 ? 44.787 -19.264 -65.919 1.00 47.56 81 ARG A N 1
ATOM 598 C CA . ARG A 1 81 ? 44.307 -17.868 -66.023 1.00 47.56 81 ARG A CA 1
ATOM 599 C C . ARG A 1 81 ? 43.951 -17.273 -64.656 1.00 47.56 81 ARG A C 1
ATOM 601 O O . ARG A 1 81 ? 43.246 -17.867 -63.860 1.00 47.56 81 ARG A O 1
ATOM 608 N N . SER A 1 82 ? 44.420 -16.036 -64.468 1.00 48.41 82 SER A N 1
ATOM 609 C CA . SER A 1 82 ? 44.051 -15.045 -63.441 1.00 48.41 82 SER A CA 1
ATOM 610 C C . SER A 1 82 ? 44.660 -15.138 -62.031 1.00 48.41 82 SER A C 1
ATOM 612 O O . SER A 1 82 ? 43.953 -15.016 -61.040 1.00 48.41 82 SER A O 1
ATOM 614 N N . ASN A 1 83 ? 45.992 -15.155 -61.931 1.00 46.03 83 ASN A N 1
ATOM 615 C CA . ASN A 1 83 ? 46.707 -14.687 -60.729 1.00 46.03 83 ASN A CA 1
ATOM 616 C C . ASN A 1 83 ? 47.488 -13.388 -61.001 1.00 46.03 83 ASN A C 1
ATOM 618 O O . ASN A 1 83 ? 48.690 -13.264 -60.755 1.00 46.03 83 ASN A O 1
ATOM 622 N N . LEU A 1 84 ? 46.798 -12.375 -61.534 1.00 51.44 84 LEU A N 1
ATOM 623 C CA . LEU A 1 84 ? 47.321 -11.007 -61.546 1.00 51.44 84 LEU A CA 1
ATOM 624 C C . LEU A 1 84 ? 46.932 -10.329 -60.230 1.00 51.44 84 LEU A C 1
ATOM 626 O O . LEU A 1 84 ? 45.872 -9.717 -60.114 1.00 51.44 84 LEU A O 1
ATOM 630 N N . THR A 1 85 ? 47.816 -10.450 -59.240 1.00 65.94 85 THR A N 1
ATOM 631 C CA . THR A 1 85 ? 47.757 -9.737 -57.959 1.00 65.94 85 THR A CA 1
ATOM 632 C C . THR A 1 85 ? 47.477 -8.245 -58.172 1.00 65.94 85 THR A C 1
ATOM 634 O O . THR A 1 85 ? 48.060 -7.615 -59.059 1.00 65.94 85 THR A O 1
ATOM 637 N N . LEU A 1 86 ? 46.602 -7.655 -57.344 1.00 65.25 86 LEU A N 1
ATOM 638 C CA . LEU A 1 86 ? 46.193 -6.236 -57.400 1.00 65.25 86 LEU A CA 1
ATOM 639 C C . LEU A 1 86 ? 47.388 -5.271 -57.535 1.00 65.25 86 LEU A C 1
ATOM 641 O O . LEU A 1 86 ? 47.303 -4.257 -58.224 1.00 65.25 86 LEU A O 1
ATOM 645 N N . GLN A 1 87 ? 48.529 -5.651 -56.959 1.00 63.91 87 GLN A N 1
ATOM 646 C CA . GLN A 1 87 ? 49.812 -4.956 -57.048 1.00 63.91 87 GLN A CA 1
ATOM 647 C C . GLN A 1 87 ? 50.359 -4.843 -58.485 1.00 63.91 87 GLN A C 1
ATOM 649 O O . GLN A 1 87 ? 50.798 -3.767 -58.887 1.00 63.91 87 GLN A O 1
ATOM 654 N N . LYS A 1 88 ? 50.295 -5.912 -59.293 1.00 63.03 88 LYS A N 1
ATOM 655 C CA . LYS A 1 88 ? 50.760 -5.904 -60.695 1.00 63.03 88 LYS A CA 1
ATOM 656 C C . LYS A 1 88 ? 49.848 -5.064 -61.590 1.00 63.03 88 LYS A C 1
ATOM 658 O O . LYS A 1 88 ? 50.329 -4.373 -62.485 1.00 63.03 88 LYS A O 1
ATOM 663 N N . ARG A 1 89 ? 48.538 -5.069 -61.313 1.00 61.28 89 ARG A N 1
ATOM 664 C CA . ARG A 1 89 ? 47.569 -4.205 -62.008 1.00 61.28 89 ARG A CA 1
ATOM 665 C C . ARG A 1 89 ? 47.821 -2.729 -61.700 1.00 61.28 89 ARG A C 1
ATOM 667 O O . ARG A 1 89 ? 47.807 -1.937 -62.631 1.00 61.28 89 ARG A O 1
ATOM 674 N N . TRP A 1 90 ? 48.134 -2.387 -60.446 1.00 64.12 90 TRP A N 1
ATOM 675 C CA . TRP A 1 90 ? 48.526 -1.034 -60.023 1.00 64.12 90 TRP A CA 1
ATOM 676 C C . TRP A 1 90 ? 49.850 -0.566 -60.647 1.00 64.12 90 TRP A C 1
ATOM 678 O O . TRP A 1 90 ? 49.977 0.585 -61.069 1.00 64.12 90 TRP A O 1
ATOM 688 N N . ALA A 1 91 ? 50.835 -1.461 -60.755 1.00 63.94 91 ALA A N 1
ATOM 689 C CA . ALA A 1 91 ? 52.143 -1.154 -61.331 1.00 63.94 91 ALA A CA 1
ATOM 690 C C . ALA A 1 91 ? 52.087 -0.806 -62.831 1.00 63.94 91 ALA A C 1
ATOM 692 O O . ALA A 1 91 ? 52.880 0.023 -63.276 1.00 63.94 91 ALA A O 1
ATOM 693 N N . ASN A 1 92 ? 51.124 -1.350 -63.583 1.00 66.81 92 ASN A N 1
ATOM 694 C CA . ASN A 1 92 ? 50.974 -1.116 -65.026 1.00 66.81 92 ASN A CA 1
ATOM 695 C C . ASN A 1 92 ? 50.126 0.114 -65.410 1.00 66.81 92 ASN A C 1
ATOM 697 O O . ASN A 1 92 ? 49.939 0.361 -66.600 1.00 66.81 92 ASN A O 1
ATOM 701 N N . LEU A 1 93 ? 49.621 0.910 -64.456 1.00 65.75 93 LEU A N 1
ATOM 702 C CA . LEU A 1 93 ? 48.906 2.147 -64.803 1.00 65.75 93 LEU A CA 1
ATOM 703 C C . LEU A 1 93 ? 49.861 3.276 -65.251 1.00 65.75 93 LEU A C 1
ATOM 705 O O . LEU A 1 93 ? 50.962 3.404 -64.694 1.00 65.75 93 LEU A O 1
ATOM 709 N N . PRO A 1 94 ? 49.432 4.132 -66.203 1.00 72.81 94 PRO A N 1
ATOM 710 C CA . PRO A 1 94 ? 50.154 5.344 -66.576 1.00 72.81 94 PRO A CA 1
ATOM 711 C C . PRO A 1 94 ? 50.461 6.231 -65.360 1.00 72.81 94 PRO A C 1
ATOM 713 O O . PRO A 1 94 ? 49.701 6.302 -64.393 1.00 72.81 94 PRO A O 1
ATOM 716 N N . ILE A 1 95 ? 51.589 6.939 -65.406 1.00 64.19 95 ILE A N 1
ATOM 717 C CA . ILE A 1 95 ? 52.098 7.741 -64.278 1.00 64.19 95 ILE A CA 1
ATOM 718 C C . ILE A 1 95 ? 51.098 8.830 -63.848 1.00 64.19 95 ILE A C 1
ATOM 720 O O . ILE A 1 95 ? 50.898 9.036 -62.652 1.00 64.19 95 ILE A O 1
ATOM 724 N N . ALA A 1 96 ? 50.404 9.455 -64.805 1.00 63.12 96 ALA A N 1
ATOM 725 C CA . ALA A 1 96 ? 49.371 10.455 -64.531 1.00 63.12 96 ALA A CA 1
ATOM 726 C C . ALA A 1 96 ? 48.164 9.871 -63.769 1.00 63.12 96 ALA A C 1
ATOM 728 O O . ALA A 1 96 ? 47.642 10.498 -62.848 1.00 63.12 96 ALA A O 1
ATOM 729 N N . THR A 1 97 ? 47.750 8.642 -64.094 1.00 64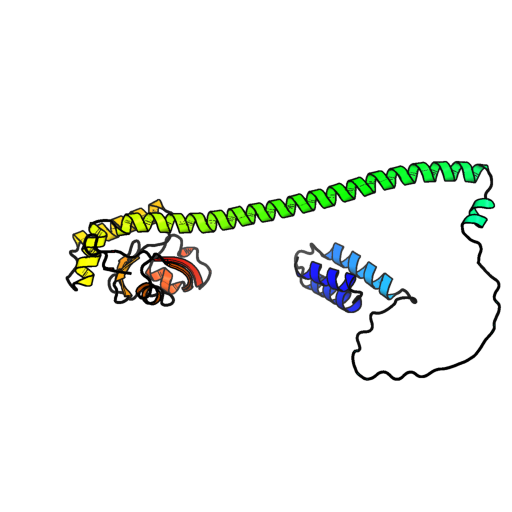.69 97 THR A N 1
ATOM 730 C CA . THR A 1 97 ? 46.643 7.960 -63.409 1.00 64.69 97 THR A CA 1
ATOM 731 C C . THR A 1 97 ? 47.028 7.562 -61.992 1.00 64.69 97 THR A C 1
ATOM 733 O O . THR A 1 97 ? 46.209 7.731 -61.099 1.00 64.69 97 THR A O 1
ATOM 736 N N . LYS A 1 98 ? 48.276 7.136 -61.749 1.00 68.69 98 LYS A N 1
ATOM 737 C CA . LYS A 1 98 ? 48.782 6.818 -60.399 1.00 68.69 98 LYS A CA 1
ATOM 738 C C . LYS A 1 98 ? 48.771 8.026 -59.461 1.00 68.69 98 LYS A C 1
ATOM 740 O O . LYS A 1 98 ? 48.399 7.894 -58.297 1.00 68.69 98 LYS A O 1
ATOM 745 N N . GLN A 1 99 ? 49.163 9.196 -59.965 1.00 68.50 99 GLN A N 1
ATOM 746 C CA . GLN A 1 99 ? 49.175 10.439 -59.186 1.00 68.50 99 GLN A CA 1
ATOM 747 C C . GLN A 1 99 ? 47.752 10.908 -58.855 1.00 68.50 99 GLN A C 1
ATOM 749 O O . GLN A 1 99 ? 47.469 11.254 -57.709 1.00 68.50 99 GLN A O 1
ATOM 754 N N . PHE A 1 100 ? 46.836 10.838 -59.822 1.00 70.56 100 PHE A N 1
ATOM 755 C CA . PHE A 1 100 ? 45.435 11.200 -59.610 1.00 70.56 100 PHE A CA 1
ATOM 756 C C . PHE A 1 100 ? 44.703 10.222 -58.673 1.00 70.56 100 PHE A C 1
ATOM 758 O O . PHE A 1 100 ? 43.990 10.654 -57.768 1.00 70.56 100 PHE A O 1
ATOM 765 N N . THR A 1 101 ? 44.924 8.907 -58.809 1.00 71.50 101 THR A N 1
ATOM 766 C CA . THR A 1 101 ? 44.337 7.909 -57.899 1.00 71.50 101 THR A CA 1
ATOM 767 C C . THR A 1 101 ? 44.896 8.017 -56.489 1.00 71.50 101 THR A C 1
ATOM 769 O O . THR A 1 101 ? 44.142 7.867 -55.538 1.00 71.50 101 THR A O 1
ATOM 772 N N . ALA A 1 102 ? 46.191 8.308 -56.324 1.00 72.88 102 ALA A N 1
ATOM 773 C CA . ALA A 1 102 ? 46.779 8.499 -54.999 1.00 72.88 102 ALA A CA 1
ATOM 774 C C . ALA A 1 102 ? 46.162 9.706 -54.271 1.00 72.88 102 ALA A C 1
ATOM 776 O O . ALA A 1 102 ? 45.858 9.615 -53.082 1.00 72.88 102 ALA A O 1
ATOM 777 N N . LEU A 1 103 ? 45.918 10.806 -54.992 1.00 73.69 103 LEU A N 1
ATOM 778 C CA . LEU A 1 103 ? 45.249 11.991 -54.447 1.00 73.69 103 LEU A CA 1
ATOM 779 C C . LEU A 1 103 ? 43.792 11.707 -54.058 1.00 73.69 103 LEU A C 1
ATOM 781 O O . LEU A 1 103 ? 43.377 12.083 -52.963 1.00 73.69 103 LEU A O 1
ATOM 785 N N . LEU A 1 104 ? 43.037 11.001 -54.906 1.00 71.75 104 LEU A N 1
ATOM 786 C CA . LEU A 1 104 ? 41.653 10.615 -54.601 1.00 71.75 104 LEU A CA 1
ATOM 787 C C . LEU A 1 104 ? 41.549 9.619 -53.441 1.00 71.75 104 LEU A C 1
ATOM 789 O O . LEU A 1 104 ? 40.643 9.719 -52.620 1.00 71.75 104 LEU A O 1
ATOM 793 N N . VAL A 1 105 ? 42.473 8.664 -53.346 1.00 75.94 105 VAL A N 1
ATOM 794 C CA . VAL A 1 105 ? 42.487 7.681 -52.255 1.00 75.94 105 VAL A CA 1
ATOM 795 C C . VAL A 1 105 ? 42.834 8.357 -50.925 1.00 75.94 105 VAL A C 1
ATOM 797 O O . VAL A 1 105 ? 42.187 8.084 -49.919 1.00 75.94 105 VAL A O 1
ATOM 800 N N . SER A 1 106 ? 43.791 9.288 -50.918 1.00 70.62 106 SER A N 1
ATOM 801 C CA . SER A 1 106 ? 44.166 10.072 -49.731 1.00 70.62 106 SER A CA 1
ATOM 802 C C . SER A 1 106 ? 42.997 10.901 -49.176 1.00 70.62 106 SER A C 1
ATOM 804 O O . SER A 1 106 ? 42.716 10.869 -47.970 1.00 70.62 106 SER A O 1
ATOM 806 N N . SER A 1 107 ? 42.258 11.592 -50.050 1.00 71.31 107 SER A N 1
ATOM 807 C CA . SER A 1 107 ? 41.099 12.382 -49.626 1.00 71.31 107 SER A CA 1
ATOM 808 C C . SER A 1 107 ? 39.935 11.497 -49.166 1.00 71.31 107 SER A C 1
ATOM 810 O O . SER A 1 107 ? 39.319 11.790 -48.140 1.00 71.31 107 SER A O 1
ATOM 812 N N . ALA A 1 108 ? 39.683 10.374 -49.844 1.00 76.38 108 ALA A N 1
ATOM 813 C CA . ALA A 1 108 ? 38.626 9.434 -49.476 1.00 76.38 108 ALA A CA 1
ATOM 814 C C . ALA A 1 108 ? 38.866 8.763 -48.111 1.00 76.38 108 ALA A C 1
ATOM 816 O O . ALA A 1 108 ? 37.936 8.671 -47.309 1.00 76.38 108 ALA A O 1
ATOM 817 N N . ILE A 1 109 ? 40.105 8.353 -47.808 1.00 76.50 109 ILE A N 1
ATOM 818 C CA . ILE A 1 109 ? 40.458 7.736 -46.514 1.00 76.50 109 ILE A CA 1
ATOM 819 C C . ILE A 1 109 ? 40.134 8.684 -45.358 1.00 76.50 109 ILE A C 1
ATOM 821 O O . ILE A 1 109 ? 39.578 8.259 -44.348 1.00 76.50 109 ILE A O 1
ATOM 825 N N . THR A 1 110 ? 40.431 9.973 -45.519 1.00 75.12 110 THR A N 1
ATOM 826 C CA . THR A 1 110 ? 40.204 10.974 -44.469 1.00 75.12 110 THR A CA 1
ATOM 827 C C . THR A 1 110 ? 38.712 11.174 -44.199 1.00 75.12 110 THR A C 1
ATOM 829 O O . THR A 1 110 ? 38.288 11.182 -43.044 1.00 75.12 110 THR A O 1
ATOM 832 N N . VAL A 1 111 ? 37.896 11.276 -45.253 1.00 78.12 111 VAL A N 1
ATOM 833 C CA . VAL A 1 111 ? 36.440 11.443 -45.119 1.00 78.12 111 VAL A CA 1
ATOM 834 C C . VAL A 1 111 ? 35.811 10.215 -44.464 1.00 78.12 111 VAL A C 1
ATOM 836 O O . VAL A 1 111 ? 35.057 10.355 -43.503 1.00 78.12 111 VAL A O 1
ATOM 839 N N . VAL A 1 112 ? 36.159 9.013 -44.928 1.00 76.62 112 VAL A N 1
ATOM 840 C CA . VAL A 1 112 ? 35.627 7.760 -44.368 1.00 76.62 112 VAL A CA 1
ATOM 841 C C . VAL A 1 112 ? 36.051 7.586 -42.910 1.00 76.62 112 VAL A C 1
ATOM 843 O O . VAL A 1 112 ? 35.224 7.214 -42.079 1.00 76.62 112 VAL A O 1
ATOM 846 N N . ALA A 1 113 ? 37.301 7.908 -42.572 1.00 75.25 113 ALA A N 1
ATOM 847 C CA . ALA A 1 113 ? 37.793 7.814 -41.202 1.00 75.25 113 ALA A CA 1
ATOM 848 C C . ALA A 1 113 ? 37.045 8.764 -40.257 1.00 75.25 113 ALA A C 1
ATOM 850 O O . ALA A 1 113 ? 36.597 8.343 -39.189 1.00 75.25 113 ALA A O 1
ATOM 851 N N . VAL A 1 114 ? 36.868 10.029 -40.647 1.00 82.12 114 VAL A N 1
ATOM 852 C CA . VAL A 1 114 ? 36.197 11.031 -39.805 1.00 82.12 114 VAL A CA 1
ATOM 853 C C . VAL A 1 114 ? 34.709 10.717 -39.655 1.00 82.12 114 VAL A C 1
ATOM 855 O O . VAL A 1 114 ? 34.200 10.705 -38.534 1.00 82.12 114 VAL A O 1
ATOM 858 N N . VAL A 1 115 ? 34.018 10.408 -40.756 1.00 80.31 115 VAL A N 1
ATOM 859 C CA . VAL A 1 115 ? 32.581 10.095 -40.734 1.00 80.31 115 VAL A CA 1
ATOM 860 C C . VAL A 1 115 ? 32.318 8.799 -39.966 1.00 80.31 115 VAL A C 1
ATOM 862 O O . VAL A 1 115 ? 31.438 8.771 -39.107 1.00 80.31 115 VAL A O 1
ATOM 865 N N . GLY A 1 116 ? 33.112 7.752 -40.204 1.00 76.88 116 GLY A N 1
ATOM 866 C CA . GLY A 1 116 ? 32.979 6.473 -39.504 1.00 76.88 116 GLY A CA 1
ATOM 867 C C . GLY A 1 116 ? 33.209 6.606 -37.999 1.00 76.88 116 GLY A C 1
ATOM 868 O O . GLY A 1 116 ? 32.409 6.116 -37.201 1.00 76.88 116 GLY A O 1
ATOM 869 N N . THR A 1 117 ? 34.249 7.343 -37.600 1.00 75.25 117 THR A N 1
ATOM 870 C CA . THR A 1 117 ? 34.540 7.591 -36.180 1.00 75.25 117 THR A CA 1
ATOM 871 C C . THR A 1 117 ? 33.438 8.427 -35.527 1.00 75.25 117 THR A C 1
ATOM 873 O O . THR A 1 117 ? 32.978 8.093 -34.436 1.00 75.25 117 THR A O 1
ATOM 876 N N . GLY A 1 118 ? 32.953 9.471 -36.207 1.00 75.25 118 GLY A N 1
ATOM 877 C CA . GLY A 1 118 ? 31.848 10.301 -35.722 1.00 75.25 118 GLY A CA 1
ATOM 878 C C . GLY A 1 118 ? 30.557 9.506 -35.522 1.00 75.25 118 GLY A C 1
ATOM 879 O O . GLY A 1 118 ? 29.911 9.632 -34.482 1.00 75.25 118 GLY A O 1
ATOM 880 N N . MET A 1 119 ? 30.218 8.627 -36.467 1.00 75.75 119 MET A N 1
ATOM 881 C CA . MET A 1 119 ? 29.045 7.755 -36.376 1.00 75.75 119 MET A CA 1
ATOM 882 C C . MET A 1 119 ? 29.173 6.747 -35.228 1.00 75.75 119 MET A C 1
ATOM 884 O O . MET A 1 119 ? 28.226 6.558 -34.465 1.00 75.75 119 MET A O 1
ATOM 888 N N . MET A 1 120 ? 30.352 6.150 -35.041 1.00 75.44 120 MET A N 1
ATOM 889 C CA . MET A 1 120 ? 30.613 5.226 -33.933 1.00 75.44 120 MET A CA 1
ATOM 890 C C . MET A 1 120 ? 30.475 5.918 -32.567 1.00 75.44 120 MET A C 1
ATOM 892 O O . MET A 1 120 ? 29.843 5.376 -31.653 1.00 75.44 120 MET A O 1
ATOM 896 N N . ILE A 1 121 ? 31.010 7.135 -32.427 1.00 82.81 121 ILE A N 1
ATOM 897 C CA . ILE A 1 121 ? 30.878 7.945 -31.206 1.00 82.81 121 ILE A CA 1
ATOM 898 C C . ILE A 1 121 ? 29.415 8.338 -30.972 1.00 82.81 121 ILE A C 1
ATOM 900 O O . ILE A 1 121 ? 28.919 8.203 -29.856 1.00 82.81 121 ILE A O 1
ATOM 904 N N . ALA A 1 122 ? 28.694 8.772 -32.006 1.00 75.12 122 ALA A N 1
ATOM 905 C CA . ALA A 1 122 ? 27.288 9.148 -31.884 1.00 75.12 122 ALA A CA 1
ATOM 906 C C . ALA A 1 122 ? 26.407 7.962 -31.455 1.00 75.12 122 ALA A C 1
ATOM 908 O O . ALA A 1 122 ? 25.611 8.095 -30.527 1.00 75.12 122 ALA A O 1
ATOM 909 N N . ILE A 1 123 ? 26.590 6.786 -32.066 1.00 73.38 123 ILE A N 1
ATOM 910 C CA . ILE A 1 123 ? 25.831 5.571 -31.726 1.00 73.38 123 ILE A CA 1
ATOM 911 C C . ILE A 1 123 ? 26.148 5.113 -30.301 1.00 73.38 123 ILE A C 1
ATOM 913 O O . ILE A 1 123 ? 25.238 4.793 -29.535 1.00 73.38 123 ILE A O 1
ATOM 917 N N . SER A 1 124 ? 27.429 5.081 -29.926 1.00 60.47 124 SER A N 1
ATOM 918 C CA . SER A 1 124 ? 27.841 4.672 -28.578 1.00 60.47 124 SER A CA 1
ATOM 919 C C . SER A 1 124 ? 27.351 5.648 -27.505 1.00 60.47 124 SER A C 1
ATOM 921 O O . SER A 1 124 ? 26.796 5.207 -26.499 1.00 60.47 124 SER A O 1
ATOM 923 N N . SER A 1 125 ? 27.463 6.956 -27.745 1.00 72.50 125 SER A N 1
ATOM 924 C CA . SER A 1 125 ? 26.960 8.005 -26.853 1.00 72.50 125 SER A CA 1
ATOM 925 C C . SER A 1 125 ? 25.437 7.958 -26.719 1.00 72.50 125 SER A C 1
ATOM 927 O O . SER A 1 125 ? 24.921 7.952 -25.603 1.00 72.50 125 SER A O 1
ATOM 929 N N . GLY A 1 126 ? 24.705 7.824 -27.830 1.00 71.56 126 GLY A N 1
ATOM 930 C CA . GLY A 1 126 ? 23.245 7.712 -27.821 1.00 71.56 126 GLY A CA 1
ATOM 931 C C . GLY A 1 126 ? 22.753 6.477 -27.060 1.00 71.56 126 GLY A C 1
ATOM 932 O O . GLY A 1 126 ? 21.875 6.584 -26.206 1.00 71.56 126 GLY A O 1
ATOM 933 N N . ARG A 1 127 ? 23.373 5.308 -27.283 1.00 70.12 127 ARG A N 1
ATOM 934 C CA . ARG A 1 127 ? 23.065 4.076 -26.529 1.00 70.12 127 ARG A CA 1
ATOM 935 C C . ARG A 1 127 ? 23.371 4.217 -25.040 1.00 70.12 127 ARG A C 1
ATOM 937 O O . ARG A 1 127 ? 22.603 3.734 -24.212 1.00 70.12 127 ARG A O 1
ATOM 944 N N . PHE A 1 128 ? 24.476 4.874 -24.697 1.00 60.75 128 PHE A N 1
ATOM 945 C CA . PHE A 1 128 ? 24.842 5.139 -23.308 1.00 60.75 128 PHE A CA 1
ATOM 946 C C . PHE A 1 128 ? 23.832 6.070 -22.621 1.00 60.75 128 PHE A C 1
ATOM 948 O O . PHE A 1 128 ? 23.426 5.799 -21.493 1.00 60.75 128 PHE A O 1
ATOM 955 N N . GLN A 1 129 ? 23.370 7.116 -23.310 1.00 61.41 129 GLN A N 1
ATOM 956 C CA . GLN A 1 129 ? 22.345 8.029 -22.800 1.00 61.41 129 GLN A CA 1
ATOM 957 C C . GLN A 1 129 ? 20.999 7.330 -22.598 1.00 61.41 129 GLN A C 1
ATOM 959 O O . GLN A 1 129 ? 20.439 7.445 -21.513 1.00 61.41 129 GLN A O 1
ATOM 964 N N . LEU A 1 130 ? 20.523 6.553 -23.578 1.00 61.78 130 LEU A N 1
ATOM 965 C CA . LEU A 1 130 ? 19.283 5.774 -23.459 1.00 61.78 130 LEU A CA 1
ATOM 966 C C . LEU A 1 130 ? 19.349 4.797 -22.283 1.00 61.78 130 LEU A C 1
ATOM 968 O O . LEU A 1 130 ? 18.453 4.775 -21.449 1.00 61.78 130 LEU A O 1
ATOM 972 N N . LYS A 1 131 ? 20.451 4.046 -22.157 1.00 54.12 131 LYS A N 1
ATOM 973 C CA . LYS A 1 131 ? 20.656 3.122 -21.036 1.00 54.12 131 LYS A CA 1
ATOM 974 C C . LYS A 1 131 ? 20.614 3.845 -19.693 1.00 54.12 131 LYS A C 1
ATOM 976 O O . LYS A 1 131 ? 19.965 3.371 -18.767 1.00 54.12 131 LYS A O 1
ATOM 981 N N . ASN A 1 132 ? 21.304 4.976 -19.576 1.00 56.00 132 ASN A N 1
ATOM 982 C CA . ASN A 1 132 ? 21.328 5.732 -18.329 1.00 56.00 132 ASN A CA 1
ATOM 983 C C . ASN A 1 132 ? 19.980 6.390 -18.026 1.00 56.00 132 ASN A C 1
ATOM 985 O O . ASN A 1 132 ? 19.624 6.471 -16.858 1.00 56.00 132 ASN A O 1
ATOM 989 N N . GLN A 1 133 ? 19.220 6.810 -19.039 1.00 53.31 133 GLN A N 1
ATOM 990 C CA . GLN A 1 133 ? 17.852 7.296 -18.864 1.00 53.31 133 GLN A CA 1
ATOM 991 C C . GLN A 1 133 ? 16.929 6.180 -18.385 1.00 53.31 133 GLN A C 1
ATOM 993 O O . GLN A 1 133 ? 16.271 6.365 -17.373 1.00 53.31 133 GLN A O 1
ATOM 998 N N . THR A 1 134 ? 16.947 5.003 -19.017 1.00 40.41 134 THR A N 1
ATOM 999 C CA . THR A 1 134 ? 16.142 3.855 -18.573 1.00 40.41 134 THR A CA 1
ATOM 1000 C C . THR A 1 134 ? 16.534 3.400 -17.170 1.00 40.41 134 THR A C 1
ATOM 1002 O O . THR A 1 134 ? 15.665 3.078 -16.372 1.00 40.41 134 THR A O 1
ATOM 1005 N N . LEU A 1 135 ? 17.827 3.397 -16.829 1.00 43.78 135 LEU A N 1
ATOM 1006 C CA . LEU A 1 135 ? 18.276 3.085 -15.470 1.00 43.78 135 LEU A CA 1
ATOM 1007 C C . LEU A 1 135 ? 17.849 4.159 -14.467 1.00 43.78 135 LEU A C 1
ATOM 1009 O O . LEU A 1 135 ? 17.420 3.813 -13.375 1.00 43.78 135 LEU A O 1
ATOM 1013 N N . ALA A 1 136 ? 17.945 5.443 -14.813 1.00 39.16 136 ALA A N 1
ATOM 1014 C CA . ALA A 1 136 ? 17.497 6.527 -13.945 1.00 39.16 136 ALA A CA 1
ATOM 1015 C C . ALA A 1 136 ? 15.976 6.503 -13.758 1.00 39.16 136 ALA A C 1
ATOM 1017 O O . ALA A 1 136 ? 15.506 6.656 -12.640 1.00 39.16 136 ALA A O 1
ATOM 1018 N N . GLU A 1 137 ? 15.212 6.254 -14.817 1.00 47.78 137 GLU A N 1
ATOM 1019 C CA . GLU A 1 137 ? 13.762 6.091 -14.771 1.00 47.78 137 GLU A CA 1
ATOM 1020 C C . GLU A 1 137 ? 13.368 4.846 -13.975 1.00 47.78 137 GLU A C 1
ATOM 1022 O O . GLU A 1 137 ? 12.470 4.927 -13.142 1.00 47.78 137 GLU A O 1
ATOM 1027 N N . LEU A 1 138 ? 14.078 3.725 -14.139 1.00 47.34 138 LEU A N 1
ATOM 1028 C CA . LEU A 1 138 ? 13.881 2.516 -13.341 1.00 47.34 138 LEU A CA 1
ATOM 1029 C C . LEU A 1 138 ? 14.192 2.766 -11.863 1.00 47.34 138 LEU A C 1
ATOM 1031 O O . LEU A 1 138 ? 13.397 2.386 -11.017 1.00 47.34 138 LEU A O 1
ATOM 1035 N N . VAL A 1 139 ? 15.298 3.441 -11.544 1.00 33.12 139 VAL A N 1
ATOM 1036 C CA . VAL A 1 139 ? 15.691 3.776 -10.163 1.00 33.12 139 VAL A CA 1
ATOM 1037 C C . VAL A 1 139 ? 14.752 4.814 -9.548 1.00 33.12 139 VAL A C 1
ATOM 1039 O O . VAL A 1 139 ? 14.440 4.719 -8.367 1.00 33.12 139 VAL A O 1
ATOM 1042 N N . VAL A 1 140 ? 14.261 5.788 -10.315 1.00 39.47 140 VAL A N 1
ATOM 1043 C CA . VAL A 1 140 ? 13.231 6.737 -9.863 1.00 39.47 140 VAL A CA 1
ATOM 1044 C C . VAL A 1 140 ? 11.900 6.023 -9.675 1.00 39.47 140 VAL A C 1
ATOM 1046 O O . VAL A 1 140 ? 11.202 6.307 -8.710 1.00 39.47 140 VAL A O 1
ATOM 1049 N N . THR A 1 141 ? 11.557 5.069 -10.537 1.00 49.59 141 THR A N 1
ATOM 1050 C CA . THR A 1 141 ? 10.337 4.266 -10.416 1.00 49.59 141 THR A CA 1
ATOM 1051 C C . THR A 1 141 ? 10.421 3.338 -9.214 1.00 49.59 141 THR A C 1
ATOM 1053 O O . THR A 1 141 ? 9.507 3.346 -8.406 1.00 49.59 141 THR A O 1
ATOM 1056 N N . GLU A 1 142 ? 11.517 2.604 -9.025 1.00 48.62 142 GLU A N 1
ATOM 1057 C CA . GLU A 1 142 ? 11.776 1.757 -7.854 1.00 48.62 142 GLU A CA 1
ATOM 1058 C C . GLU A 1 142 ? 11.881 2.591 -6.568 1.00 48.62 142 GLU A C 1
ATOM 1060 O O . GLU A 1 142 ? 11.345 2.214 -5.525 1.00 48.62 142 GLU A O 1
ATOM 1065 N N . GLY A 1 143 ? 12.515 3.761 -6.653 1.00 43.25 143 GLY A N 1
ATOM 1066 C CA . GLY A 1 143 ? 12.607 4.749 -5.587 1.00 43.25 143 GLY A CA 1
ATOM 1067 C C . GLY A 1 143 ? 11.231 5.262 -5.184 1.00 43.25 143 GLY A C 1
ATOM 1068 O O . GLY A 1 143 ? 10.850 5.107 -4.032 1.00 43.25 143 GLY A O 1
ATOM 1069 N N . ASN A 1 144 ? 10.439 5.787 -6.119 1.00 50.94 144 ASN A N 1
ATOM 1070 C CA . ASN A 1 144 ? 9.059 6.224 -5.882 1.00 50.94 144 ASN A CA 1
ATOM 1071 C C . ASN A 1 144 ? 8.175 5.064 -5.397 1.00 50.94 144 ASN A C 1
ATOM 1073 O O . ASN A 1 144 ? 7.381 5.234 -4.469 1.00 50.94 144 ASN A O 1
ATOM 1077 N N . TYR A 1 145 ? 8.359 3.871 -5.967 1.00 55.78 145 TYR A N 1
ATOM 1078 C CA . TYR A 1 145 ? 7.674 2.642 -5.579 1.00 55.78 145 TYR A CA 1
ATOM 1079 C C . TYR A 1 145 ? 7.965 2.278 -4.121 1.00 55.78 145 TYR A C 1
ATOM 1081 O O . TYR A 1 145 ? 7.046 1.933 -3.379 1.00 55.78 145 TYR A O 1
ATOM 1089 N N . ASN A 1 146 ? 9.210 2.379 -3.660 1.00 59.81 146 ASN A N 1
ATOM 1090 C CA . ASN A 1 146 ? 9.561 2.097 -2.269 1.00 59.81 146 ASN A CA 1
ATOM 1091 C C . ASN A 1 146 ? 9.244 3.267 -1.327 1.00 59.81 146 ASN A C 1
ATOM 1093 O O . ASN A 1 146 ? 8.769 3.021 -0.221 1.00 59.81 146 ASN A O 1
ATOM 1097 N N . ILE A 1 147 ? 9.373 4.519 -1.773 1.00 59.91 147 ILE A N 1
ATOM 1098 C CA . ILE A 1 147 ? 9.057 5.717 -0.982 1.00 59.91 147 ILE A CA 1
ATOM 1099 C C . ILE A 1 147 ? 7.575 5.746 -0.593 1.00 59.91 147 ILE A C 1
ATOM 1101 O O . ILE A 1 147 ? 7.289 5.966 0.584 1.00 59.91 147 ILE A O 1
ATOM 1105 N N . LYS A 1 148 ? 6.628 5.478 -1.510 1.00 68.44 148 LYS A N 1
ATOM 1106 C CA . LYS A 1 148 ? 5.190 5.471 -1.158 1.00 68.44 148 LYS A CA 1
ATOM 1107 C C . LYS A 1 148 ? 4.888 4.392 -0.111 1.00 68.44 148 LYS A C 1
ATOM 1109 O O . LYS A 1 148 ? 4.196 4.659 0.869 1.00 68.44 148 LYS A O 1
ATOM 1114 N N . ILE A 1 149 ? 5.493 3.205 -0.233 1.00 71.81 149 ILE A N 1
ATOM 1115 C CA . ILE A 1 149 ? 5.309 2.149 0.772 1.00 71.81 149 ILE A CA 1
ATOM 1116 C C . ILE A 1 149 ? 5.946 2.504 2.117 1.00 71.81 149 ILE A C 1
ATOM 1118 O O . ILE A 1 149 ? 5.374 2.212 3.166 1.00 71.81 149 ILE A O 1
ATOM 1122 N N . ASP A 1 150 ? 7.114 3.142 2.103 1.00 65.75 150 ASP A N 1
ATOM 1123 C CA . ASP A 1 150 ? 7.805 3.574 3.311 1.00 65.75 150 ASP A CA 1
ATOM 1124 C C . ASP A 1 150 ? 7.020 4.693 4.010 1.00 65.75 150 ASP A C 1
ATOM 1126 O O . ASP A 1 150 ? 6.887 4.687 5.234 1.00 65.75 150 ASP A O 1
ATOM 1130 N N . GLN A 1 151 ? 6.393 5.596 3.254 1.00 66.56 151 GLN A N 1
ATOM 1131 C CA . GLN A 1 151 ? 5.501 6.633 3.778 1.00 66.56 151 GLN A CA 1
ATOM 1132 C C . GLN A 1 151 ? 4.224 6.061 4.410 1.00 66.56 151 GLN A C 1
ATOM 1134 O O . GLN A 1 151 ? 3.800 6.561 5.459 1.00 66.56 151 GLN A O 1
ATOM 1139 N N . MET A 1 152 ? 3.642 4.998 3.841 1.00 74.25 152 MET A N 1
ATOM 1140 C CA . MET A 1 152 ? 2.572 4.231 4.499 1.00 74.25 152 MET A CA 1
ATOM 1141 C C . MET A 1 152 ? 3.097 3.601 5.796 1.00 74.25 152 MET A C 1
ATOM 1143 O O . MET A 1 152 ? 2.496 3.736 6.861 1.00 74.25 152 MET A O 1
ATOM 1147 N N . SER A 1 153 ? 4.268 2.969 5.728 1.00 70.75 153 SER A N 1
ATOM 1148 C CA . SER A 1 153 ? 4.903 2.279 6.846 1.00 70.75 153 SER A CA 1
ATOM 1149 C C . SER A 1 153 ? 5.187 3.169 8.054 1.00 70.75 153 SER A C 1
ATOM 1151 O O . SER A 1 153 ? 4.885 2.777 9.185 1.00 70.75 153 SER A O 1
ATOM 1153 N N . PHE A 1 154 ? 5.775 4.345 7.842 1.00 70.50 154 PHE A N 1
ATOM 1154 C CA . PHE A 1 154 ? 6.090 5.286 8.917 1.00 70.50 154 PHE A CA 1
ATOM 1155 C C . PHE A 1 154 ? 4.834 5.956 9.477 1.00 70.50 154 PHE A C 1
ATOM 1157 O O . PHE A 1 154 ? 4.734 6.146 10.689 1.00 70.50 154 PHE A O 1
ATOM 1164 N N . GLY A 1 155 ? 3.858 6.253 8.617 1.00 74.25 155 GLY A N 1
ATOM 1165 C CA . GLY A 1 155 ? 2.586 6.839 9.019 1.00 74.25 155 GLY A CA 1
ATOM 1166 C C . GLY A 1 155 ? 1.772 5.971 9.954 1.00 74.25 155 GLY A C 1
ATOM 1167 O O . GLY A 1 155 ? 1.429 6.382 11.062 1.00 74.25 155 GLY A O 1
ATOM 1168 N N . PHE A 1 156 ? 1.532 4.732 9.532 1.00 80.06 156 PHE A N 1
ATOM 1169 C CA . PHE A 1 156 ? 0.745 3.792 10.320 1.00 80.06 156 PHE A CA 1
ATOM 1170 C C . PHE A 1 156 ? 1.467 3.313 11.576 1.00 80.06 156 PHE A C 1
ATOM 1172 O O . PHE A 1 156 ? 0.793 2.948 12.530 1.00 80.06 156 PHE A O 1
ATOM 1179 N N . ARG A 1 157 ? 2.805 3.394 11.643 1.00 76.69 157 ARG A N 1
ATOM 1180 C CA . ARG A 1 157 ? 3.533 3.213 12.910 1.00 76.69 157 ARG A CA 1
ATOM 1181 C C . ARG A 1 157 ? 3.226 4.331 13.910 1.00 76.69 157 ARG A C 1
ATOM 1183 O O . ARG A 1 157 ? 3.023 4.056 15.083 1.00 76.69 157 ARG A O 1
ATOM 1190 N N . GLY A 1 158 ? 3.162 5.583 13.455 1.00 77.12 158 GLY A N 1
ATOM 1191 C CA . GLY A 1 158 ? 2.757 6.697 14.318 1.00 77.12 158 GLY A CA 1
ATOM 1192 C C . GLY A 1 158 ? 1.312 6.559 14.805 1.00 77.12 158 GLY A C 1
ATOM 1193 O O . GLY A 1 158 ? 1.017 6.839 15.963 1.00 77.12 158 GLY A O 1
ATOM 1194 N N . GLN A 1 159 ? 0.416 6.067 13.946 1.00 82.31 159 GLN A N 1
ATOM 1195 C CA . GLN A 1 159 ? -0.989 5.873 14.309 1.00 82.31 159 GLN A CA 1
ATOM 1196 C C . GLN A 1 159 ? -1.270 4.588 15.088 1.00 82.31 159 GLN A C 1
ATOM 1198 O O . GLN A 1 159 ? -2.225 4.560 15.860 1.00 82.31 159 GLN A O 1
ATOM 1203 N N . SER A 1 160 ? -0.441 3.547 14.980 1.00 75.06 160 SER A N 1
ATOM 1204 C CA . SER A 1 160 ? -0.561 2.375 15.858 1.00 75.06 160 SER A CA 1
ATOM 1205 C C . SER A 1 160 ? -0.331 2.727 17.329 1.00 75.06 160 SER A C 1
ATOM 1207 O O . SER A 1 160 ? -0.833 2.025 18.202 1.00 75.06 160 SER A O 1
ATOM 1209 N N . ASP A 1 161 ? 0.362 3.839 17.597 1.00 81.50 161 ASP A N 1
ATOM 1210 C CA . ASP A 1 161 ? 0.566 4.392 18.937 1.00 81.50 161 ASP A CA 1
ATOM 1211 C C . ASP A 1 161 ? -0.518 5.421 19.343 1.00 81.50 161 ASP A C 1
ATOM 1213 O O . ASP A 1 161 ? -0.466 6.002 20.431 1.00 81.50 161 ASP A O 1
ATOM 1217 N N . ASN A 1 162 ? -1.535 5.654 18.503 1.00 89.44 162 ASN A N 1
ATOM 1218 C CA . ASN A 1 162 ? -2.640 6.558 18.813 1.00 89.44 162 ASN A CA 1
ATOM 1219 C C . ASN A 1 162 ? -3.536 5.968 19.912 1.00 89.44 162 ASN A C 1
ATOM 1221 O O . ASN A 1 162 ? -4.047 4.854 19.789 1.00 89.44 162 ASN A O 1
ATOM 1225 N N . LEU A 1 163 ? -3.797 6.748 20.966 1.00 89.62 163 LEU A N 1
ATOM 1226 C CA . LEU A 1 163 ? -4.571 6.297 22.126 1.00 89.62 163 LEU A CA 1
ATOM 1227 C C . LEU A 1 163 ? -5.974 5.788 21.767 1.00 89.62 163 LEU A C 1
ATOM 1229 O O . LEU A 1 163 ? -6.416 4.804 22.356 1.00 89.62 163 LEU A O 1
ATOM 1233 N N . ALA A 1 164 ? -6.659 6.404 20.799 1.00 91.75 164 ALA A N 1
ATOM 1234 C CA . ALA A 1 164 ? -7.993 5.968 20.383 1.00 91.75 164 ALA A CA 1
ATOM 1235 C C . ALA A 1 164 ? -7.949 4.611 19.660 1.00 91.75 164 ALA A C 1
ATOM 1237 O O . ALA A 1 164 ? -8.786 3.745 19.918 1.00 91.75 164 ALA A O 1
ATOM 1238 N N . ILE A 1 165 ? -6.937 4.397 18.809 1.00 92.06 165 ILE A N 1
ATOM 1239 C CA . ILE A 1 165 ? -6.716 3.126 18.103 1.00 92.06 165 ILE A CA 1
ATOM 1240 C C . ILE A 1 165 ? -6.345 2.025 19.103 1.00 92.06 165 ILE A C 1
ATOM 1242 O O . ILE A 1 165 ? -6.954 0.956 19.081 1.00 92.06 165 ILE A O 1
ATOM 1246 N N . ILE A 1 166 ? -5.421 2.298 20.031 1.00 91.94 166 ILE A N 1
ATOM 1247 C CA . ILE A 1 166 ? -5.037 1.356 21.095 1.00 91.94 166 ILE A CA 1
ATOM 1248 C C . ILE A 1 166 ? -6.240 1.010 21.973 1.00 91.94 166 ILE A C 1
ATOM 1250 O O . ILE A 1 166 ? -6.451 -0.159 22.291 1.00 91.94 166 ILE A O 1
ATOM 1254 N N . GLN A 1 167 ? -7.047 1.998 22.365 1.00 92.19 167 GLN A N 1
ATOM 1255 C CA . GLN A 1 167 ? -8.215 1.765 23.209 1.00 92.19 167 GLN A CA 1
ATOM 1256 C C . GLN A 1 167 ? -9.266 0.911 22.493 1.00 92.19 167 GLN A C 1
ATOM 1258 O O . GLN A 1 167 ? -9.781 -0.034 23.089 1.00 92.19 167 GLN A O 1
ATOM 1263 N N . ALA A 1 168 ? -9.553 1.192 21.219 1.00 92.50 168 ALA A N 1
ATOM 1264 C CA . ALA A 1 168 ? -10.470 0.381 20.422 1.00 92.50 168 ALA A CA 1
ATOM 1265 C C . ALA A 1 168 ? -9.949 -1.054 20.241 1.00 92.50 168 ALA A C 1
ATOM 1267 O O . ALA A 1 168 ? -10.698 -2.008 20.449 1.00 92.50 168 ALA A O 1
ATOM 1268 N N . ALA A 1 169 ? -8.658 -1.210 19.936 1.00 92.12 169 ALA A N 1
ATOM 1269 C CA . ALA A 1 169 ? -7.998 -2.507 19.828 1.00 92.12 169 ALA A CA 1
ATOM 1270 C C . ALA A 1 169 ? -8.038 -3.294 21.145 1.00 92.12 169 ALA A C 1
ATOM 1272 O O . ALA A 1 169 ? -8.323 -4.491 21.138 1.00 92.12 169 ALA A O 1
ATOM 1273 N N . ARG A 1 170 ? -7.801 -2.630 22.283 1.00 92.19 170 ARG A N 1
ATOM 1274 C CA . ARG A 1 170 ? -7.863 -3.247 23.612 1.00 92.19 170 ARG A CA 1
ATOM 1275 C C . ARG A 1 170 ? -9.271 -3.741 23.922 1.00 92.19 170 ARG A C 1
ATOM 1277 O O . ARG A 1 170 ? -9.426 -4.928 24.201 1.00 92.19 170 ARG A O 1
ATOM 1284 N N . LEU A 1 171 ? -10.280 -2.874 23.802 1.00 92.44 171 LEU A N 1
ATOM 1285 C CA . LEU A 1 171 ? -11.682 -3.242 24.032 1.00 92.44 171 LEU A CA 1
ATOM 1286 C C . LEU A 1 171 ? -12.091 -4.427 23.154 1.00 92.44 171 LEU A C 1
ATOM 1288 O O . LEU A 1 171 ? -12.672 -5.388 23.653 1.00 92.44 171 LEU A O 1
ATOM 1292 N N . TYR A 1 172 ? -11.706 -4.410 21.875 1.00 91.88 172 TYR A N 1
ATOM 1293 C CA . TYR A 1 172 ? -11.970 -5.519 20.965 1.00 91.88 172 TYR A CA 1
ATOM 1294 C C . TYR A 1 172 ? -11.271 -6.816 21.398 1.00 91.88 172 TYR A C 1
ATOM 1296 O O . TYR A 1 172 ? -11.900 -7.873 21.453 1.00 91.88 172 TYR A O 1
ATOM 1304 N N . SER A 1 173 ? -9.986 -6.744 21.763 1.00 88.75 173 SER A N 1
ATOM 1305 C CA . SER A 1 173 ? -9.205 -7.899 22.232 1.00 88.75 173 SER A CA 1
ATOM 1306 C C . SER A 1 173 ? -9.765 -8.515 23.522 1.00 88.75 173 SER A C 1
ATOM 1308 O O . SER A 1 173 ? -9.677 -9.724 23.729 1.00 88.75 173 SER A O 1
AT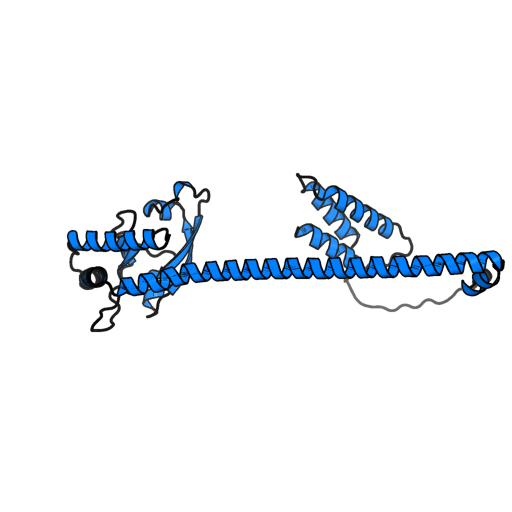OM 1310 N N . GLU A 1 174 ? -10.401 -7.696 24.362 1.00 90.12 174 GLU A N 1
ATOM 1311 C CA . GLU A 1 174 ? -11.082 -8.098 25.596 1.00 90.12 174 GLU A CA 1
ATOM 1312 C C . GLU A 1 174 ? -12.537 -8.539 25.356 1.00 90.12 174 GLU A C 1
ATOM 1314 O O . GLU A 1 174 ? -13.250 -8.860 26.307 1.00 90.12 174 GLU A O 1
ATOM 1319 N N . ARG A 1 175 ? -12.983 -8.581 24.090 1.00 89.12 175 ARG A N 1
ATOM 1320 C CA . ARG A 1 175 ? -14.363 -8.881 23.666 1.00 89.12 175 ARG A CA 1
ATOM 1321 C C . ARG A 1 175 ? -15.407 -7.942 24.275 1.00 89.12 175 ARG A C 1
ATOM 1323 O O . ARG A 1 175 ? -16.558 -8.330 24.479 1.00 89.12 175 ARG A O 1
ATOM 1330 N N . GLN A 1 176 ? -15.013 -6.707 24.558 1.00 89.81 176 GLN A N 1
ATOM 1331 C CA . GLN A 1 176 ? -15.909 -5.657 25.017 1.00 89.81 176 GLN A CA 1
ATOM 1332 C C . GLN A 1 176 ? -16.478 -4.876 23.826 1.00 89.81 176 GLN A C 1
ATOM 1334 O O . GLN A 1 176 ? -15.798 -4.692 22.812 1.00 89.81 176 GLN A O 1
ATOM 1339 N N . PRO A 1 177 ? -17.725 -4.387 23.928 1.00 87.69 177 PRO A N 1
ATOM 1340 C CA . PRO A 1 177 ? -18.300 -3.541 22.896 1.00 87.69 177 PRO A CA 1
ATOM 1341 C C . PRO A 1 177 ? -17.529 -2.221 22.804 1.00 87.69 177 PRO A C 1
ATOM 1343 O O . PRO A 1 177 ? -17.274 -1.560 23.810 1.00 87.69 177 PRO A O 1
ATOM 1346 N N . ILE A 1 178 ? -17.189 -1.813 21.583 1.00 91.19 178 ILE A N 1
ATOM 1347 C CA . ILE A 1 178 ? -16.546 -0.522 21.328 1.00 91.19 178 ILE A CA 1
ATOM 1348 C C . ILE A 1 178 ? -17.633 0.564 21.331 1.00 91.19 178 ILE A C 1
ATOM 1350 O O . ILE A 1 178 ? -18.575 0.474 20.538 1.00 91.19 178 ILE A O 1
ATOM 1354 N N . PRO A 1 179 ? -17.529 1.607 22.176 1.00 92.50 179 PRO A N 1
ATOM 1355 C CA . PRO A 1 179 ? -18.486 2.708 22.178 1.00 92.50 179 PRO A CA 1
ATOM 1356 C C . PRO A 1 179 ? -18.557 3.409 20.817 1.00 92.50 179 PRO A C 1
ATOM 1358 O O . PRO A 1 179 ? -17.528 3.685 20.200 1.00 92.50 179 PRO A O 1
ATOM 1361 N N . ALA A 1 180 ? -19.765 3.779 20.380 1.00 89.50 180 ALA A N 1
ATOM 1362 C CA . ALA A 1 180 ? -19.972 4.461 19.098 1.00 89.50 180 ALA A CA 1
ATOM 1363 C C . ALA A 1 180 ? -19.118 5.739 18.909 1.00 89.50 180 ALA A C 1
ATOM 1365 O O . ALA A 1 180 ? -18.573 5.911 17.817 1.00 89.50 180 ALA A O 1
ATOM 1366 N N . PRO A 1 181 ? -18.913 6.598 19.934 1.00 92.56 181 PRO A N 1
ATOM 1367 C CA . PRO A 1 181 ? -18.028 7.758 19.804 1.00 92.56 181 PRO A CA 1
ATOM 1368 C C . PRO A 1 181 ? -16.568 7.378 19.528 1.00 92.56 181 PRO A C 1
ATOM 1370 O O . PRO A 1 181 ? -15.911 8.019 18.713 1.00 92.56 181 PRO A O 1
ATOM 1373 N N . LEU A 1 182 ? -16.074 6.307 20.159 1.00 92.31 182 LEU A N 1
ATOM 1374 C CA . LEU A 1 182 ? -14.706 5.825 19.963 1.00 92.31 182 LEU A CA 1
ATOM 1375 C C . LEU A 1 182 ? -14.532 5.219 18.565 1.00 92.31 182 LEU A C 1
ATOM 1377 O O . LEU A 1 182 ? -13.547 5.499 17.890 1.00 92.31 182 LEU A O 1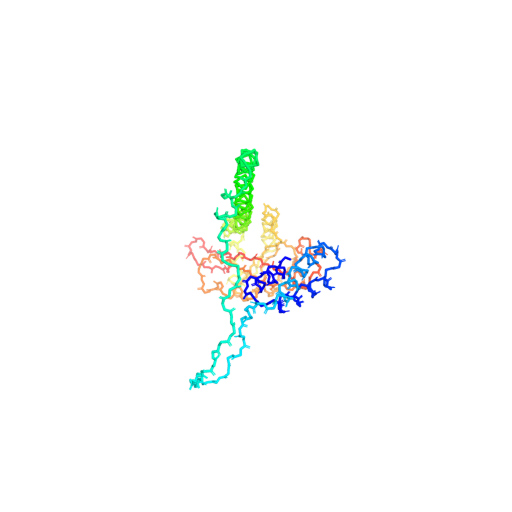
ATOM 1381 N N . ALA A 1 183 ? -15.512 4.443 18.093 1.00 90.44 183 ALA A N 1
ATOM 1382 C CA . ALA A 1 183 ? -15.500 3.903 16.734 1.00 90.44 183 ALA A CA 1
ATOM 1383 C C . ALA A 1 183 ? -15.518 5.016 15.668 1.00 90.44 183 ALA A C 1
ATOM 1385 O O . ALA A 1 183 ? -14.801 4.927 14.671 1.00 90.44 183 ALA A O 1
ATOM 1386 N N . ALA A 1 184 ? -16.297 6.083 15.892 1.00 90.62 184 ALA A N 1
ATOM 1387 C CA . ALA A 1 184 ? -16.313 7.255 15.019 1.00 90.62 184 ALA A CA 1
ATOM 1388 C C . ALA A 1 184 ? -14.954 7.972 15.007 1.00 90.62 184 ALA A C 1
ATOM 1390 O O . ALA A 1 184 ? -14.432 8.252 13.933 1.00 90.62 184 ALA A O 1
ATOM 1391 N N . GLN A 1 185 ? -14.347 8.177 16.179 1.00 93.56 185 GLN A N 1
ATOM 1392 C CA . GLN A 1 185 ? -13.024 8.790 16.295 1.00 93.56 185 GLN A CA 1
ATOM 1393 C C . GLN A 1 185 ? -11.942 7.982 15.564 1.00 93.56 185 GLN A C 1
ATOM 1395 O O . GLN A 1 185 ? -11.135 8.559 14.839 1.00 93.56 185 GLN A O 1
ATOM 1400 N N . VAL A 1 186 ? -11.928 6.654 15.720 1.00 93.06 186 VAL A N 1
ATOM 1401 C CA . VAL A 1 186 ? -10.978 5.777 15.012 1.00 93.06 186 VAL A CA 1
ATOM 1402 C C . VAL A 1 186 ? -11.163 5.882 13.502 1.00 93.06 186 VAL A C 1
ATOM 1404 O O . VAL A 1 186 ? -10.182 6.034 12.780 1.00 93.06 186 VAL A O 1
ATOM 1407 N N . ARG A 1 187 ? -12.405 5.859 13.012 1.00 92.81 187 ARG A N 1
ATOM 1408 C CA . ARG A 1 187 ? -12.684 6.046 11.584 1.00 92.81 187 ARG A CA 1
ATOM 1409 C C . ARG A 1 187 ? -12.167 7.390 11.075 1.00 92.81 187 ARG A C 1
ATOM 1411 O O . ARG A 1 187 ? -11.571 7.433 10.005 1.00 92.81 187 ARG A O 1
ATOM 1418 N N . ASP A 1 188 ? -12.384 8.470 11.816 1.00 93.38 188 ASP A N 1
ATOM 1419 C CA . ASP A 1 188 ? -11.955 9.805 11.393 1.00 93.38 188 ASP A CA 1
ATOM 1420 C C . ASP A 1 188 ? -10.419 9.916 11.363 1.00 93.38 188 ASP A C 1
ATOM 1422 O O . ASP A 1 188 ? -9.864 10.523 10.448 1.00 93.38 188 ASP A O 1
ATOM 1426 N N . ILE A 1 189 ? -9.717 9.249 12.289 1.00 92.19 189 ILE A N 1
ATOM 1427 C CA . ILE A 1 189 ? -8.255 9.094 12.230 1.00 92.19 189 ILE A CA 1
ATOM 1428 C C . ILE A 1 189 ? -7.846 8.360 10.947 1.00 92.19 189 ILE A C 1
ATOM 1430 O O . ILE A 1 189 ? -6.990 8.853 10.215 1.00 92.19 189 ILE A O 1
ATOM 1434 N N . LEU A 1 190 ? -8.473 7.219 10.640 1.00 91.88 190 LEU A N 1
ATOM 1435 C CA . LEU A 1 190 ? -8.156 6.444 9.436 1.00 91.88 190 LEU A CA 1
ATOM 1436 C C . LEU A 1 190 ? -8.419 7.243 8.149 1.00 91.88 190 LEU A C 1
ATOM 1438 O O . LEU A 1 190 ? -7.582 7.223 7.253 1.00 91.88 190 LEU A O 1
ATOM 1442 N N . LYS A 1 191 ? -9.523 7.998 8.079 1.00 92.06 191 LYS A N 1
ATOM 1443 C CA . LYS A 1 191 ? -9.838 8.900 6.955 1.00 92.06 191 LYS A CA 1
ATOM 1444 C C . LYS A 1 191 ? -8.793 9.991 6.761 1.00 92.06 191 LYS A C 1
ATOM 1446 O O . LYS A 1 191 ? -8.409 10.296 5.635 1.00 92.06 191 LYS A O 1
ATOM 1451 N N . ASN A 1 192 ? -8.338 10.597 7.854 1.00 91.19 192 ASN A N 1
ATOM 1452 C CA . ASN A 1 192 ? -7.321 11.639 7.777 1.00 91.19 192 ASN A CA 1
ATOM 1453 C C . ASN A 1 192 ? -5.988 11.075 7.276 1.00 91.19 192 ASN A C 1
ATOM 1455 O O . ASN A 1 192 ? -5.298 11.746 6.512 1.00 91.19 192 ASN A O 1
ATOM 1459 N N . GLU A 1 193 ? -5.636 9.845 7.655 1.00 87.62 193 GLU A N 1
ATOM 1460 C CA . GLU A 1 193 ? -4.432 9.184 7.148 1.00 87.62 193 GLU A CA 1
ATOM 1461 C C . GLU A 1 193 ? -4.531 8.816 5.670 1.00 87.62 193 GLU A C 1
ATOM 1463 O O . GLU A 1 193 ? -3.571 9.058 4.938 1.00 87.62 193 GLU A O 1
ATOM 1468 N N . THR A 1 194 ? -5.667 8.273 5.213 1.00 88.75 194 THR A N 1
ATOM 1469 C CA . THR A 1 194 ? -5.848 7.945 3.790 1.00 88.75 194 THR A CA 1
ATOM 1470 C C . THR A 1 194 ? -5.775 9.198 2.923 1.00 88.75 194 THR A C 1
ATOM 1472 O O . THR A 1 194 ? -5.046 9.212 1.933 1.00 88.75 194 THR A O 1
ATOM 1475 N N . ALA A 1 195 ? -6.414 10.291 3.353 1.00 87.81 195 ALA A N 1
ATOM 1476 C CA . ALA A 1 195 ? -6.367 11.576 2.658 1.00 87.81 195 ALA A CA 1
ATOM 1477 C C . ALA A 1 195 ? -4.973 12.229 2.683 1.00 87.81 195 ALA A C 1
ATOM 1479 O O . ALA A 1 195 ? -4.512 12.739 1.665 1.00 87.81 195 ALA A O 1
ATOM 1480 N N . SER A 1 196 ? -4.277 12.210 3.826 1.00 85.19 196 SER A N 1
ATOM 1481 C CA . SER A 1 196 ? -2.974 12.886 3.972 1.00 85.19 196 SER A CA 1
ATOM 1482 C C . SER A 1 196 ? -1.836 12.181 3.232 1.00 85.19 196 SER A C 1
ATOM 1484 O O . SER A 1 196 ? -0.785 12.783 3.014 1.00 85.19 196 SER A O 1
ATOM 1486 N N . ARG A 1 197 ? -2.009 10.899 2.893 1.00 81.69 197 ARG A N 1
ATOM 1487 C CA . ARG A 1 197 ? -0.964 10.052 2.297 1.00 81.69 197 ARG A CA 1
ATOM 1488 C C . ARG A 1 197 ? -1.307 9.531 0.909 1.00 81.69 197 ARG A C 1
ATOM 1490 O O . ARG A 1 197 ? -0.528 8.741 0.381 1.00 81.69 197 ARG A O 1
ATOM 1497 N N . ASP A 1 198 ? -2.439 9.954 0.347 1.00 84.06 198 ASP A N 1
ATOM 1498 C CA . ASP A 1 198 ? -2.926 9.473 -0.948 1.00 84.06 198 ASP A CA 1
ATOM 1499 C C . ASP A 1 198 ? -2.971 7.931 -0.993 1.00 84.06 198 ASP A C 1
ATOM 1501 O O . ASP A 1 198 ? -2.368 7.281 -1.850 1.00 84.06 198 ASP A O 1
ATOM 1505 N N . ILE A 1 199 ? -3.607 7.342 0.025 1.00 86.31 199 ILE A N 1
ATOM 1506 C CA . ILE A 1 199 ? -3.814 5.894 0.155 1.00 86.31 199 ILE A CA 1
ATOM 1507 C C . ILE A 1 199 ? -5.284 5.605 -0.125 1.00 86.31 199 ILE A C 1
ATOM 1509 O O . ILE A 1 199 ? -6.167 6.311 0.362 1.00 86.31 199 ILE A O 1
ATOM 1513 N N . GLU A 1 200 ? -5.549 4.534 -0.859 1.00 87.88 200 GLU A N 1
ATOM 1514 C CA . GLU A 1 200 ? -6.879 4.194 -1.353 1.00 87.88 200 GLU A CA 1
ATOM 1515 C C . GLU A 1 200 ? -7.844 3.831 -0.212 1.00 87.88 200 GLU A C 1
ATOM 1517 O O . GLU A 1 200 ? -9.016 4.212 -0.242 1.00 87.88 200 GLU A O 1
ATOM 1522 N N . TYR A 1 201 ? -7.368 3.116 0.813 1.00 89.56 201 TYR A N 1
ATOM 1523 C CA . TYR A 1 201 ? -8.138 2.797 2.018 1.00 89.56 201 TYR A CA 1
ATOM 1524 C C . TYR A 1 201 ? -7.252 2.345 3.186 1.00 89.56 201 TYR A C 1
ATOM 1526 O O . TYR A 1 201 ? -6.098 1.953 3.015 1.00 89.56 201 TYR A O 1
ATOM 1534 N N . ALA A 1 202 ? -7.817 2.381 4.394 1.00 91.19 202 ALA A N 1
ATOM 1535 C CA . ALA A 1 202 ? -7.179 1.895 5.610 1.00 91.19 202 ALA A CA 1
ATOM 1536 C C . ALA A 1 202 ? -8.214 1.265 6.541 1.00 91.19 202 ALA A C 1
ATOM 1538 O O . ALA A 1 202 ? -9.293 1.823 6.751 1.00 91.19 202 ALA A O 1
ATOM 1539 N N . THR A 1 203 ? -7.854 0.129 7.134 1.00 92.25 203 THR A N 1
ATOM 1540 C CA . THR A 1 203 ? -8.779 -0.692 7.916 1.00 92.25 203 THR A CA 1
ATOM 1541 C C . THR A 1 203 ? -8.093 -1.221 9.169 1.00 92.25 203 THR A C 1
ATOM 1543 O O . THR A 1 203 ? -6.993 -1.766 9.103 1.00 92.25 203 THR A O 1
ATOM 1546 N N . LEU A 1 204 ? -8.754 -1.068 10.315 1.00 91.75 204 LEU A N 1
ATOM 1547 C CA . LEU A 1 204 ? -8.373 -1.679 11.584 1.00 91.75 204 LEU A CA 1
ATOM 1548 C C . LEU A 1 204 ? -9.050 -3.047 11.687 1.00 91.75 204 LEU A C 1
ATOM 1550 O O . LEU A 1 204 ? -10.278 -3.129 11.633 1.00 91.75 204 LEU A O 1
ATOM 1554 N N . VAL A 1 205 ? -8.264 -4.109 11.850 1.00 91.44 205 VAL A N 1
ATOM 1555 C CA . VAL A 1 205 ? -8.739 -5.501 11.801 1.00 91.44 205 VAL A CA 1
ATOM 1556 C C . VAL A 1 205 ? -8.413 -6.204 13.110 1.00 91.44 205 VAL A C 1
ATOM 1558 O O . VAL A 1 205 ? -7.326 -6.032 13.641 1.00 91.44 205 VAL A O 1
ATOM 1561 N N . GLY A 1 206 ? -9.345 -6.984 13.647 1.00 88.62 206 GLY A N 1
ATOM 1562 C CA . GLY A 1 206 ? -9.159 -7.788 14.849 1.00 88.62 206 GLY A CA 1
ATOM 1563 C C . GLY A 1 206 ? -8.360 -9.072 14.612 1.00 88.62 206 GLY A C 1
ATOM 1564 O O . GLY A 1 206 ? -8.128 -9.500 13.484 1.00 88.62 206 GLY A O 1
ATOM 1565 N N . GLN A 1 207 ? -7.976 -9.742 15.702 1.00 85.12 207 GLN A N 1
ATOM 1566 C CA . GLN A 1 207 ? -7.301 -11.051 15.641 1.00 85.12 207 GLN A CA 1
ATOM 1567 C C . GLN A 1 207 ? -8.179 -12.159 15.034 1.00 85.12 207 GLN A C 1
ATOM 1569 O O . GLN A 1 207 ? -7.674 -13.184 14.595 1.00 85.12 207 GLN A O 1
ATOM 1574 N N . ASP A 1 208 ? -9.492 -11.957 15.002 1.00 86.50 208 ASP A N 1
ATOM 1575 C CA . ASP A 1 208 ? -10.478 -12.837 14.377 1.00 86.50 208 ASP A CA 1
ATOM 1576 C C . ASP A 1 208 ? -10.733 -12.493 12.900 1.00 86.50 208 ASP A C 1
ATOM 1578 O O . ASP A 1 208 ? -11.744 -12.917 12.342 1.00 86.50 208 ASP A O 1
ATOM 1582 N N . GLN A 1 209 ? -9.834 -11.713 12.283 1.00 87.94 209 GLN A N 1
ATOM 1583 C CA . GLN A 1 209 ? -9.909 -11.246 10.894 1.00 87.94 209 GLN A CA 1
ATOM 1584 C C . GLN A 1 209 ? -11.115 -10.346 10.611 1.00 87.94 209 GLN A C 1
ATOM 1586 O O . GLN A 1 209 ? -11.447 -10.107 9.454 1.00 87.94 209 GLN A O 1
ATOM 1591 N N . ARG A 1 210 ? -11.803 -9.839 11.638 1.00 91.25 210 ARG A N 1
ATOM 1592 C CA . ARG A 1 210 ? -12.964 -8.972 11.434 1.00 91.25 210 ARG A CA 1
ATOM 1593 C C . ARG A 1 210 ? -12.590 -7.507 11.483 1.00 91.25 210 ARG A C 1
ATOM 1595 O O . ARG A 1 210 ? -11.779 -7.074 12.297 1.00 91.25 210 ARG A O 1
ATOM 1602 N N . ILE A 1 211 ? -13.237 -6.725 10.634 1.00 91.31 211 ILE A N 1
ATOM 1603 C CA . ILE A 1 211 ? -13.060 -5.279 10.583 1.00 91.31 211 ILE A CA 1
ATOM 1604 C C . ILE A 1 211 ? -13.617 -4.644 11.859 1.00 91.31 211 ILE A C 1
ATOM 1606 O O . ILE A 1 211 ? -14.804 -4.761 12.169 1.00 91.31 211 ILE A O 1
ATOM 1610 N N . ILE A 1 212 ? -12.765 -3.912 12.564 1.00 90.19 212 ILE A N 1
ATOM 1611 C CA . ILE A 1 212 ? -13.130 -3.073 13.705 1.00 90.19 212 ILE A CA 1
ATOM 1612 C C . ILE A 1 212 ? -13.619 -1.711 13.207 1.00 90.19 212 ILE A C 1
ATOM 1614 O O . ILE A 1 212 ? -14.649 -1.218 13.667 1.00 90.19 212 ILE A O 1
ATOM 1618 N N . ALA A 1 213 ? -12.889 -1.113 12.262 1.00 91.69 213 ALA A N 1
ATOM 1619 C CA . ALA A 1 213 ? -13.222 0.156 11.623 1.00 91.69 213 ALA A CA 1
ATOM 1620 C C . ALA A 1 213 ? -12.535 0.266 10.253 1.00 91.69 213 ALA A C 1
ATOM 1622 O O . ALA A 1 213 ? -11.408 -0.197 10.099 1.00 91.69 213 ALA A O 1
ATOM 1623 N N . SER A 1 214 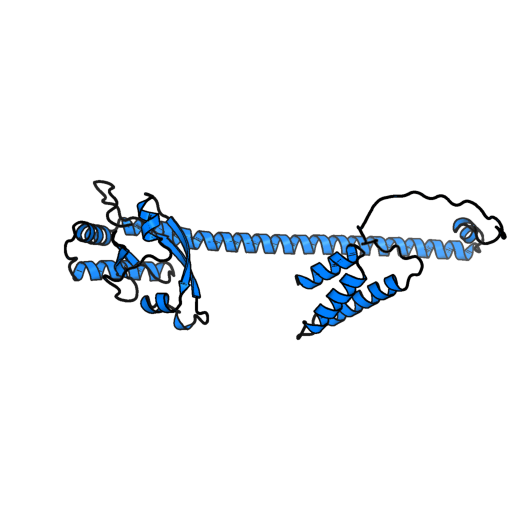? -13.185 0.929 9.299 1.00 91.62 214 SER A N 1
ATOM 1624 C CA . SER A 1 214 ? -12.663 1.194 7.950 1.00 91.62 214 SER A CA 1
ATOM 1625 C C . SER A 1 214 ? -12.742 2.682 7.641 1.00 91.62 214 SER A C 1
ATOM 1627 O O . SER A 1 214 ? -13.676 3.350 8.088 1.00 91.62 214 SER A O 1
ATOM 1629 N N . ALA A 1 215 ? -11.776 3.203 6.885 1.00 90.56 215 ALA A N 1
ATOM 1630 C CA . ALA A 1 215 ? -11.720 4.612 6.502 1.00 90.56 215 ALA A CA 1
ATOM 1631 C C . ALA A 1 215 ? -12.884 5.006 5.581 1.00 90.56 215 ALA A C 1
ATOM 1633 O O . ALA A 1 215 ? -13.460 6.077 5.748 1.00 90.56 215 ALA A O 1
ATOM 1634 N N . ASN A 1 216 ? -13.253 4.145 4.635 1.00 88.00 216 ASN A N 1
ATOM 1635 C CA . ASN A 1 216 ? -14.175 4.499 3.560 1.00 88.00 216 ASN A CA 1
ATOM 1636 C C . ASN A 1 216 ? -15.609 4.057 3.888 1.00 88.00 216 ASN A C 1
ATOM 1638 O O . ASN A 1 216 ? -16.361 4.797 4.532 1.00 88.00 216 ASN A O 1
ATOM 1642 N N . ALA A 1 217 ? -15.986 2.849 3.467 1.00 88.19 217 ALA A N 1
ATOM 1643 C CA . ALA A 1 217 ? -17.287 2.258 3.751 1.00 88.19 217 ALA A CA 1
ATOM 1644 C C . ALA A 1 217 ? -17.365 1.668 5.171 1.00 88.19 217 ALA A C 1
ATOM 1646 O O . ALA A 1 217 ? -16.387 1.171 5.726 1.00 88.19 217 ALA A O 1
ATOM 1647 N N . GLN A 1 218 ? -18.560 1.666 5.770 1.00 86.19 218 GLN A N 1
ATOM 1648 C CA . GLN A 1 218 ? -18.777 1.058 7.085 1.00 86.19 218 GLN A CA 1
ATOM 1649 C C . GLN A 1 218 ? -18.894 -0.470 6.944 1.00 86.19 218 GLN A C 1
ATOM 1651 O O . GLN A 1 218 ? -19.966 -0.997 6.649 1.00 86.19 218 GLN A O 1
ATOM 1656 N N . ARG A 1 219 ? -17.789 -1.187 7.176 1.00 86.19 219 ARG A N 1
ATOM 1657 C CA . ARG A 1 219 ? -17.695 -2.651 7.007 1.00 86.19 219 ARG A CA 1
ATOM 1658 C C . ARG A 1 219 ? -17.509 -3.429 8.311 1.00 86.19 219 ARG A C 1
ATOM 1660 O O . ARG A 1 219 ? -17.065 -4.574 8.303 1.00 86.19 219 ARG A O 1
ATOM 1667 N N . ASN A 1 220 ? -17.834 -2.816 9.444 1.00 88.75 220 ASN A N 1
ATOM 1668 C CA . ASN A 1 220 ? -17.604 -3.374 10.775 1.00 88.75 220 ASN A CA 1
ATOM 1669 C C . ASN A 1 220 ? -18.161 -4.802 10.904 1.00 88.75 220 ASN A C 1
ATOM 1671 O O . ASN A 1 220 ? -19.307 -5.075 10.547 1.00 88.75 220 ASN A O 1
ATOM 1675 N N . GLY A 1 221 ? -17.344 -5.709 11.433 1.00 86.19 221 GLY A N 1
ATOM 1676 C CA . GLY A 1 221 ? -17.684 -7.115 11.633 1.00 86.19 221 GLY A CA 1
ATOM 1677 C C . GLY A 1 221 ? -17.555 -7.999 10.390 1.00 86.19 221 GLY A C 1
ATOM 1678 O O . GLY A 1 221 ? -17.628 -9.220 10.537 1.00 86.19 221 GLY A O 1
ATOM 1679 N N . GLN A 1 222 ? -17.335 -7.447 9.192 1.00 90.44 222 GLN A N 1
ATOM 1680 C CA . GLN A 1 222 ? -17.024 -8.252 8.006 1.00 90.44 222 GLN A CA 1
ATOM 1681 C C . GLN A 1 222 ? -15.635 -8.878 8.133 1.00 90.44 222 GLN A C 1
ATOM 1683 O O . GLN A 1 222 ? -14.755 -8.310 8.776 1.00 90.44 222 GLN A O 1
ATOM 1688 N N . ILE A 1 223 ? -15.451 -10.051 7.526 1.00 88.19 223 ILE A N 1
ATOM 1689 C CA . ILE A 1 223 ? -14.141 -10.700 7.450 1.00 88.19 223 ILE A CA 1
ATOM 1690 C C . ILE A 1 223 ? -13.291 -9.952 6.424 1.00 88.19 223 ILE A C 1
ATOM 1692 O O . ILE A 1 223 ? -13.766 -9.632 5.336 1.00 88.19 223 ILE A O 1
ATOM 1696 N N . PHE A 1 224 ? -12.041 -9.702 6.782 1.00 86.94 224 PHE A N 1
ATOM 1697 C CA . PHE A 1 224 ? -11.029 -9.090 5.947 1.00 86.94 224 PHE A CA 1
ATOM 1698 C C . PHE A 1 224 ? -9.719 -9.848 6.143 1.00 86.94 224 PHE A C 1
ATOM 1700 O O . PHE A 1 224 ? -9.031 -9.672 7.145 1.00 86.94 224 PHE A O 1
ATOM 1707 N N . ASP A 1 225 ? -9.392 -10.710 5.184 1.00 79.25 225 ASP A N 1
ATOM 1708 C CA . ASP A 1 225 ? -8.110 -11.414 5.148 1.00 79.25 225 ASP A CA 1
ATOM 1709 C C . ASP A 1 225 ? -7.654 -11.640 3.693 1.00 79.25 225 ASP A C 1
ATOM 1711 O O . ASP A 1 225 ? -7.620 -12.779 3.215 1.00 79.25 225 ASP A O 1
ATOM 1715 N N . PRO A 1 226 ? -7.371 -10.560 2.933 1.00 75.44 226 PRO A N 1
ATOM 1716 C CA . PRO A 1 226 ? -6.960 -10.692 1.540 1.00 75.44 226 PRO A CA 1
ATOM 1717 C C . PRO A 1 226 ? -5.688 -11.542 1.461 1.00 75.44 226 PRO A C 1
ATOM 1719 O O . PRO A 1 226 ? -4.661 -11.197 2.043 1.00 75.44 226 PRO A O 1
ATOM 1722 N N . SER A 1 227 ? -5.764 -12.672 0.755 1.00 70.38 227 SER A N 1
ATOM 1723 C CA . SER A 1 227 ? -4.648 -13.613 0.577 1.00 70.38 227 SER A CA 1
ATOM 1724 C C . SER A 1 227 ? -3.983 -14.072 1.887 1.00 70.38 227 SER A C 1
ATOM 1726 O O . SER A 1 227 ? -2.771 -14.286 1.926 1.00 70.38 227 SER A O 1
ATOM 1728 N N . ASN A 1 228 ? -4.769 -14.256 2.956 1.00 71.44 228 ASN A N 1
ATOM 1729 C CA . ASN A 1 228 ? -4.309 -14.693 4.285 1.00 71.44 228 ASN A CA 1
ATOM 1730 C C . ASN A 1 228 ? -3.328 -13.723 4.977 1.00 71.44 228 ASN A C 1
ATOM 1732 O O . ASN A 1 228 ? -2.549 -14.128 5.844 1.00 71.44 228 ASN A O 1
ATOM 1736 N N . LEU A 1 229 ? -3.330 -12.446 4.594 1.00 72.56 229 LEU A N 1
ATOM 1737 C CA . LEU A 1 229 ? -2.451 -11.403 5.118 1.00 72.56 229 LEU A CA 1
ATOM 1738 C C . LEU A 1 229 ? -2.505 -11.248 6.650 1.00 72.56 229 LEU A C 1
ATOM 1740 O O . LEU A 1 229 ? -1.465 -11.142 7.305 1.00 72.56 229 LEU A O 1
ATOM 1744 N N . VAL A 1 230 ? -3.701 -11.243 7.230 1.00 74.31 230 VAL A N 1
ATOM 1745 C CA . VAL A 1 230 ? -3.929 -11.109 8.675 1.00 74.31 230 VAL A CA 1
ATOM 1746 C C . VAL A 1 230 ? -3.440 -12.361 9.396 1.00 74.31 230 VAL A C 1
ATOM 1748 O O . VAL A 1 230 ? -2.791 -12.273 10.439 1.00 74.31 230 VAL A O 1
ATOM 1751 N N . THR A 1 231 ? -3.670 -13.530 8.800 1.00 70.62 231 THR A N 1
ATOM 1752 C CA . THR A 1 231 ? -3.183 -14.816 9.312 1.00 70.62 231 THR A CA 1
ATOM 1753 C C . THR A 1 231 ? -1.652 -14.896 9.299 1.00 70.62 231 THR A C 1
ATOM 1755 O O . THR A 1 231 ? -1.041 -15.258 10.306 1.00 70.62 231 THR A O 1
ATOM 1758 N N . LEU A 1 232 ? -1.009 -14.485 8.201 1.00 63.97 232 LEU A N 1
ATOM 1759 C CA . LEU A 1 232 ? 0.453 -14.414 8.080 1.00 63.97 232 LEU A CA 1
ATOM 1760 C C . LEU A 1 232 ? 1.061 -13.448 9.105 1.00 63.97 232 LEU A C 1
ATOM 1762 O O . LEU A 1 232 ? 2.133 -13.708 9.657 1.00 63.97 232 LEU A O 1
ATOM 1766 N N . ARG A 1 233 ? 0.360 -12.350 9.405 1.00 68.94 233 ARG A N 1
ATOM 1767 C CA . ARG A 1 233 ? 0.801 -11.342 10.369 1.00 68.94 233 ARG A CA 1
ATOM 1768 C C . ARG A 1 233 ? 0.893 -11.869 11.793 1.00 68.94 233 ARG A C 1
ATOM 1770 O O . ARG A 1 233 ? 1.846 -11.501 12.477 1.00 68.94 233 ARG A O 1
ATOM 1777 N N . MET A 1 234 ? -0.024 -12.734 12.227 1.00 65.12 234 MET A N 1
ATOM 1778 C CA . MET A 1 234 ? -0.021 -13.288 13.590 1.00 65.12 234 MET A CA 1
ATOM 1779 C C . MET A 1 234 ? 1.256 -14.081 13.917 1.00 65.12 234 MET A C 1
ATOM 1781 O O . MET A 1 234 ? 1.633 -14.175 15.084 1.00 65.12 234 MET A O 1
ATOM 1785 N N . GLY A 1 235 ? 1.945 -14.621 12.904 1.00 63.25 235 GLY A N 1
ATOM 1786 C CA . GLY A 1 235 ? 3.208 -15.350 13.064 1.00 63.25 235 GLY A CA 1
ATOM 1787 C C . GLY A 1 235 ? 4.460 -14.469 13.168 1.00 63.25 235 GLY A C 1
ATOM 1788 O O . GLY A 1 235 ? 5.548 -14.987 13.410 1.00 63.25 235 GLY A O 1
ATOM 1789 N N . TYR A 1 236 ? 4.339 -13.152 12.989 1.00 65.38 236 TYR A N 1
ATOM 1790 C CA . TYR A 1 236 ? 5.463 -12.214 12.984 1.00 65.38 236 TYR A CA 1
ATOM 1791 C C . TYR A 1 236 ? 5.182 -11.053 13.959 1.00 65.38 236 TYR A C 1
ATOM 1793 O O . TYR A 1 236 ? 4.023 -10.730 14.195 1.00 65.38 236 TYR A O 1
ATOM 1801 N N . PRO A 1 237 ? 6.175 -10.372 14.556 1.00 63.78 237 PRO A N 1
ATOM 1802 C CA . PRO A 1 237 ? 5.918 -9.218 15.430 1.00 63.78 237 PRO A CA 1
ATOM 1803 C C . PRO A 1 237 ? 6.091 -7.851 14.745 1.00 63.78 237 PRO A C 1
ATOM 1805 O O . PRO A 1 237 ? 5.574 -6.859 15.258 1.00 63.78 237 PRO A O 1
ATOM 1808 N N . GLY A 1 238 ? 6.742 -7.769 13.580 1.00 68.44 238 GLY A N 1
ATOM 1809 C CA . GLY A 1 238 ? 7.035 -6.508 12.876 1.00 68.44 238 GLY A CA 1
ATOM 1810 C C . GLY A 1 238 ? 6.074 -6.159 11.734 1.00 68.44 238 GLY A C 1
ATOM 1811 O O . GLY A 1 238 ? 5.284 -6.975 11.298 1.00 68.44 238 GLY A O 1
ATOM 1812 N N . GLN A 1 239 ? 6.152 -4.947 11.196 1.00 75.75 239 GLN A N 1
ATOM 1813 C CA . GLN A 1 239 ? 5.322 -4.563 10.050 1.00 75.75 239 GLN A CA 1
ATOM 1814 C C . GLN A 1 239 ? 5.562 -5.475 8.832 1.00 75.75 239 GLN A C 1
ATOM 1816 O O . GLN A 1 239 ? 6.710 -5.805 8.530 1.00 75.75 239 GLN A O 1
ATOM 1821 N N . ILE A 1 240 ? 4.491 -5.851 8.128 1.00 71.69 240 ILE A N 1
ATOM 1822 C CA . ILE A 1 240 ? 4.557 -6.665 6.904 1.00 71.69 240 ILE A CA 1
ATOM 1823 C C . ILE A 1 240 ? 4.161 -5.809 5.707 1.00 71.69 240 ILE A C 1
ATOM 1825 O O . ILE A 1 240 ? 3.201 -5.045 5.773 1.00 71.69 240 ILE A O 1
ATOM 1829 N N . LYS A 1 241 ? 4.907 -5.956 4.612 1.00 77.69 241 LYS A N 1
ATOM 1830 C CA . LYS A 1 241 ? 4.619 -5.351 3.311 1.00 77.69 241 LYS A CA 1
ATOM 1831 C C . LYS A 1 241 ? 4.285 -6.472 2.338 1.00 77.69 241 LYS A C 1
ATOM 1833 O O . LYS A 1 241 ? 5.046 -7.433 2.243 1.00 77.69 241 LYS A O 1
ATOM 1838 N N . PHE A 1 242 ? 3.167 -6.362 1.640 1.00 72.88 242 PHE A N 1
ATOM 1839 C CA . PHE A 1 242 ? 2.676 -7.427 0.773 1.00 72.88 242 PHE A CA 1
ATOM 1840 C C . PHE A 1 242 ? 1.937 -6.849 -0.431 1.00 72.88 242 PHE A C 1
ATOM 1842 O O . PHE A 1 242 ? 1.342 -5.783 -0.328 1.00 72.88 242 PHE A O 1
ATOM 1849 N N . SER A 1 243 ? 1.961 -7.549 -1.561 1.00 78.00 243 SER A N 1
ATOM 1850 C CA . SER A 1 243 ? 1.193 -7.180 -2.750 1.00 78.00 243 SER A CA 1
ATOM 1851 C C . SER A 1 243 ? 0.351 -8.371 -3.179 1.00 78.00 243 SER A C 1
ATOM 1853 O O . SER A 1 243 ? 0.865 -9.485 -3.263 1.00 78.00 243 SER A O 1
ATOM 1855 N N . THR A 1 244 ? -0.926 -8.144 -3.466 1.00 78.62 244 THR A N 1
ATOM 1856 C CA . THR A 1 244 ? -1.820 -9.178 -3.989 1.00 78.62 244 THR A CA 1
ATOM 1857 C C . THR A 1 244 ? -2.801 -8.601 -4.976 1.00 78.62 244 THR A C 1
ATOM 1859 O O . THR A 1 244 ? -3.136 -7.420 -4.948 1.00 78.62 244 THR A O 1
ATOM 1862 N N . ILE A 1 245 ? -3.275 -9.478 -5.843 1.00 80.38 245 ILE A N 1
ATOM 1863 C CA . ILE A 1 245 ? -4.397 -9.201 -6.713 1.00 80.38 245 ILE A CA 1
ATOM 1864 C C . ILE A 1 245 ? -5.673 -9.294 -5.869 1.00 80.38 245 ILE A C 1
ATOM 1866 O O . ILE A 1 245 ? -5.813 -10.215 -5.060 1.00 80.38 245 ILE A O 1
ATOM 1870 N N . VAL A 1 246 ? -6.560 -8.316 -6.023 1.00 84.50 246 VAL A N 1
ATOM 1871 C CA . VAL A 1 246 ? -7.863 -8.229 -5.356 1.00 84.50 246 VAL A CA 1
ATOM 1872 C C . VAL A 1 246 ? -8.915 -7.994 -6.428 1.00 84.50 246 VAL A C 1
ATOM 1874 O O . VAL A 1 246 ? -8.695 -7.193 -7.338 1.00 84.50 246 VAL A O 1
ATOM 1877 N N . SER A 1 247 ? -10.042 -8.695 -6.329 1.00 86.06 247 SER A N 1
ATOM 1878 C CA . SER A 1 247 ? -11.121 -8.544 -7.298 1.00 86.06 247 SER A CA 1
ATOM 1879 C C . SER A 1 247 ? -11.849 -7.213 -7.114 1.00 86.06 247 SER A C 1
ATOM 1881 O O . SER A 1 247 ? -11.910 -6.655 -6.010 1.00 86.06 247 SER A O 1
ATOM 1883 N N . LYS A 1 248 ? -12.415 -6.696 -8.202 1.00 86.00 248 LYS A N 1
ATOM 1884 C CA . LYS A 1 248 ? -13.167 -5.444 -8.212 1.00 86.00 248 LYS A CA 1
ATOM 1885 C C . LYS A 1 248 ? -14.361 -5.510 -7.263 1.00 86.00 248 LYS A C 1
ATOM 1887 O O . LYS A 1 248 ? -14.585 -4.552 -6.534 1.00 86.00 248 LYS A O 1
ATOM 1892 N N . GLU A 1 249 ? -15.041 -6.650 -7.158 1.00 86.31 249 GLU A N 1
ATOM 1893 C CA . GLU A 1 249 ? -16.187 -6.822 -6.253 1.00 86.31 249 GLU A CA 1
ATOM 1894 C C . GLU A 1 249 ? -15.794 -6.678 -4.777 1.00 86.31 249 GLU A C 1
ATOM 1896 O O . GLU A 1 249 ? -16.595 -6.237 -3.953 1.00 86.31 249 GLU A O 1
ATOM 1901 N N . GLU A 1 250 ? -14.572 -7.068 -4.402 1.00 85.88 250 GLU A N 1
ATOM 1902 C CA . GLU A 1 250 ? -14.078 -6.869 -3.038 1.00 85.88 250 GLU A CA 1
ATOM 1903 C C . GLU A 1 250 ? -13.700 -5.405 -2.785 1.00 85.88 250 GLU A C 1
ATOM 1905 O O . GLU A 1 250 ? -13.963 -4.878 -1.701 1.00 85.88 250 GLU A O 1
ATOM 1910 N N . LEU A 1 251 ? -13.147 -4.723 -3.790 1.00 85.88 251 LEU A N 1
ATOM 1911 C CA . LEU A 1 251 ? -12.823 -3.297 -3.712 1.00 85.88 251 LEU A CA 1
ATOM 1912 C C . LEU A 1 251 ? -14.076 -2.418 -3.687 1.00 85.88 251 LEU A C 1
ATOM 1914 O O . LEU A 1 251 ? -14.122 -1.446 -2.939 1.00 85.88 251 LEU A O 1
ATOM 1918 N N . GLU A 1 252 ? -15.122 -2.785 -4.419 1.00 87.69 252 GLU A N 1
ATOM 1919 C CA . GLU A 1 252 ? -16.415 -2.095 -4.406 1.00 87.69 252 GLU A CA 1
ATOM 1920 C C . GLU A 1 252 ? -17.084 -2.124 -3.027 1.00 87.69 252 GLU A C 1
ATOM 1922 O O . GLU A 1 252 ? -17.824 -1.205 -2.688 1.00 87.69 252 GLU A O 1
ATOM 1927 N N . LYS A 1 253 ? -16.792 -3.120 -2.180 1.00 86.81 253 LYS A N 1
ATOM 1928 C CA . LYS A 1 253 ? -17.266 -3.114 -0.783 1.00 86.81 253 LYS A CA 1
ATOM 1929 C C . LYS A 1 253 ? -16.562 -2.058 0.061 1.00 86.81 253 LYS A C 1
ATOM 1931 O O . LYS A 1 253 ? -17.157 -1.550 1.008 1.00 86.81 253 LYS A O 1
ATOM 1936 N N . GLU A 1 254 ? -15.299 -1.773 -0.242 1.00 84.56 254 GLU A N 1
ATOM 1937 C CA . GLU A 1 254 ? -14.494 -0.763 0.447 1.00 84.56 254 GLU A CA 1
ATOM 1938 C C . GLU A 1 254 ? -14.763 0.648 -0.093 1.00 84.56 254 GLU A C 1
ATOM 1940 O O . GLU A 1 254 ? -14.647 1.606 0.665 1.00 84.56 254 GLU A O 1
ATOM 1945 N N . LEU A 1 255 ? -15.173 0.772 -1.361 1.00 86.25 255 LEU A N 1
ATOM 1946 C CA . LEU A 1 255 ? -15.391 2.037 -2.076 1.00 86.25 255 LEU A CA 1
ATOM 1947 C C . LEU A 1 255 ? -14.161 2.970 -2.029 1.00 86.25 255 LEU A C 1
ATOM 1949 O O . LEU A 1 255 ? -14.271 4.106 -1.556 1.00 86.25 255 LEU A O 1
ATOM 1953 N N . PRO A 1 256 ? -12.968 2.519 -2.470 1.00 85.94 256 PRO A N 1
ATOM 1954 C CA . PRO A 1 256 ? -11.808 3.393 -2.549 1.00 85.94 256 PRO A CA 1
ATOM 1955 C C . PRO A 1 256 ? -12.015 4.497 -3.601 1.00 85.94 256 PRO A C 1
ATOM 1957 O O . PRO A 1 256 ? -12.718 4.282 -4.596 1.00 85.94 256 PRO A O 1
ATOM 1960 N N . PRO A 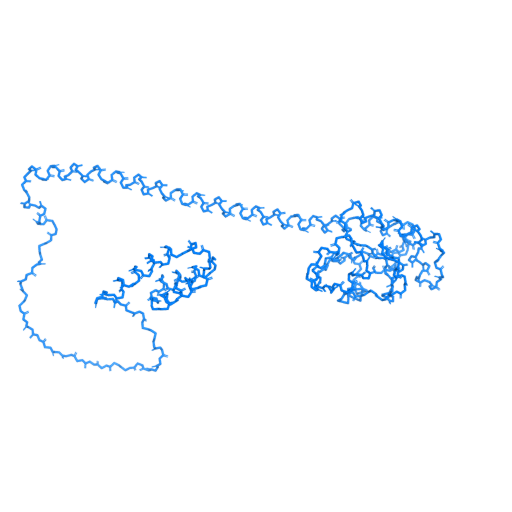1 257 ? -11.392 5.678 -3.427 1.00 82.94 257 PRO A N 1
ATOM 1961 C CA . PRO A 1 257 ? -11.432 6.736 -4.429 1.00 82.94 257 PRO A CA 1
ATOM 1962 C C . PRO A 1 257 ? -10.966 6.226 -5.799 1.00 82.94 257 PRO A C 1
ATOM 1964 O O . PRO A 1 257 ? -9.924 5.586 -5.906 1.00 82.94 257 PRO A O 1
ATOM 1967 N N . GLY A 1 258 ? -11.735 6.518 -6.850 1.00 81.06 258 GLY A N 1
ATOM 1968 C CA . GLY A 1 258 ? -11.384 6.135 -8.220 1.00 81.06 258 GLY A CA 1
ATOM 1969 C C . GLY A 1 258 ? -11.720 4.693 -8.611 1.00 81.06 258 GLY A C 1
ATOM 1970 O O . GLY A 1 258 ? -11.346 4.290 -9.709 1.00 81.06 258 GLY A O 1
ATOM 1971 N N . ILE A 1 259 ? -12.450 3.934 -7.780 1.00 82.62 259 ILE A N 1
ATOM 1972 C CA . ILE A 1 259 ? -12.898 2.571 -8.127 1.00 82.62 259 ILE A CA 1
ATOM 1973 C C . ILE A 1 259 ? -13.731 2.521 -9.417 1.00 82.62 259 ILE A C 1
ATOM 1975 O O . ILE A 1 259 ? -13.633 1.560 -10.176 1.00 82.62 259 ILE A O 1
ATOM 1979 N N . ASP A 1 260 ? -14.481 3.586 -9.711 1.00 82.69 260 ASP A N 1
ATOM 1980 C CA . ASP A 1 260 ? -15.290 3.703 -10.929 1.00 82.69 260 ASP A CA 1
ATOM 1981 C C . ASP A 1 260 ? -14.434 3.699 -12.209 1.00 82.69 260 ASP A C 1
ATOM 1983 O O . ASP A 1 260 ? -14.903 3.280 -13.265 1.00 82.69 260 ASP A O 1
ATOM 1987 N N . ASN A 1 261 ? -13.164 4.109 -12.106 1.00 82.94 261 ASN A N 1
ATOM 1988 C CA . ASN A 1 261 ? -12.213 4.135 -13.219 1.00 82.94 261 ASN A CA 1
ATOM 1989 C C . ASN A 1 261 ? -11.494 2.790 -13.420 1.00 82.94 261 ASN A C 1
ATOM 1991 O O . ASN A 1 261 ? -10.675 2.665 -14.330 1.00 82.94 261 ASN A O 1
ATOM 1995 N N . LEU A 1 262 ? -11.742 1.795 -12.560 1.00 84.12 262 LEU A N 1
ATOM 1996 C CA . LEU A 1 262 ? -11.141 0.475 -12.692 1.00 84.12 262 LEU A CA 1
ATOM 1997 C C . LEU A 1 262 ? -11.886 -0.315 -13.775 1.00 84.12 262 LEU A C 1
ATOM 1999 O O . LEU A 1 262 ? -12.972 -0.850 -13.535 1.00 84.12 262 LEU A O 1
ATOM 2003 N N . GLU A 1 263 ? -11.307 -0.386 -14.973 1.00 83.81 263 GLU A N 1
ATOM 2004 C CA . GLU A 1 263 ? -11.881 -1.141 -16.095 1.00 83.81 263 GLU A CA 1
ATOM 2005 C C . GLU A 1 263 ? -11.686 -2.656 -15.943 1.00 83.81 263 GLU A C 1
ATOM 2007 O O . GLU A 1 263 ? -12.504 -3.440 -16.421 1.00 83.81 263 GLU A O 1
ATOM 2012 N N . GLN A 1 264 ? -10.618 -3.080 -15.263 1.00 85.19 264 GLN A N 1
ATOM 2013 C CA . GLN A 1 264 ? -10.304 -4.492 -15.063 1.00 85.19 264 GLN A CA 1
ATOM 2014 C C . GLN A 1 264 ? -11.100 -5.111 -13.903 1.00 85.19 264 GLN A C 1
ATOM 2016 O O . GLN A 1 264 ? -11.375 -4.468 -12.893 1.00 85.19 264 GLN A O 1
ATOM 2021 N N . GLU A 1 265 ? -11.388 -6.413 -13.999 1.00 84.81 265 GLU A N 1
ATOM 2022 C CA . GLU A 1 265 ? -12.029 -7.188 -12.919 1.00 84.81 265 GLU A CA 1
ATOM 2023 C C . GLU A 1 265 ? -11.132 -7.370 -11.686 1.00 84.81 265 GLU A C 1
ATOM 2025 O O . GLU A 1 265 ? -11.600 -7.760 -10.622 1.00 84.81 265 GLU A O 1
ATOM 2030 N N . ASN A 1 266 ? -9.831 -7.112 -11.812 1.00 83.62 266 ASN A N 1
ATOM 2031 C CA . ASN A 1 266 ? -8.857 -7.313 -10.752 1.00 83.62 266 ASN A CA 1
ATOM 2032 C C . ASN A 1 266 ? -7.877 -6.141 -10.696 1.00 83.62 266 ASN A C 1
ATOM 2034 O O . ASN A 1 266 ? -7.425 -5.660 -11.735 1.00 83.62 266 ASN A O 1
ATOM 2038 N N . ALA A 1 267 ? -7.483 -5.742 -9.489 1.00 83.88 267 ALA A N 1
ATOM 2039 C CA . ALA A 1 267 ? -6.447 -4.740 -9.262 1.00 83.88 267 ALA A CA 1
ATOM 2040 C C . ALA A 1 267 ? -5.300 -5.310 -8.424 1.00 83.88 267 ALA A C 1
ATOM 2042 O O . ALA A 1 267 ? -5.504 -6.127 -7.525 1.00 83.88 267 ALA A O 1
ATOM 2043 N N . LEU A 1 268 ? -4.079 -4.846 -8.695 1.00 82.75 268 LEU A N 1
ATOM 2044 C CA . LEU A 1 268 ? -2.932 -5.105 -7.834 1.00 82.75 268 LEU A CA 1
ATOM 2045 C C . LEU A 1 268 ? -2.964 -4.128 -6.656 1.00 82.75 268 LEU A C 1
ATOM 2047 O O . LEU A 1 268 ? -2.756 -2.931 -6.838 1.00 82.75 268 LEU A O 1
ATOM 2051 N N . ILE A 1 269 ? -3.181 -4.646 -5.451 1.00 83.62 269 ILE A N 1
ATOM 2052 C CA . ILE A 1 269 ? -3.184 -3.863 -4.218 1.00 83.62 269 ILE A CA 1
ATOM 2053 C C . ILE A 1 269 ? -1.929 -4.160 -3.416 1.00 83.62 269 ILE A C 1
ATOM 2055 O O . ILE A 1 269 ? -1.515 -5.312 -3.250 1.00 83.62 269 ILE A O 1
ATOM 2059 N N . ARG A 1 270 ? -1.337 -3.095 -2.879 1.00 84.19 270 ARG A N 1
ATOM 2060 C CA . ARG A 1 270 ? -0.189 -3.170 -1.986 1.00 84.19 270 ARG A CA 1
ATOM 2061 C C . ARG A 1 270 ? -0.614 -2.821 -0.569 1.00 84.19 270 ARG A C 1
ATOM 2063 O O . ARG A 1 270 ? -1.128 -1.740 -0.306 1.00 84.19 270 ARG A O 1
ATOM 2070 N N . TYR A 1 271 ? -0.361 -3.742 0.344 1.00 84.12 271 TYR A N 1
ATOM 2071 C CA . TYR A 1 271 ? -0.700 -3.631 1.748 1.00 84.12 271 TYR A CA 1
ATOM 2072 C C . TYR A 1 271 ? 0.533 -3.403 2.608 1.00 84.12 271 TYR A C 1
ATOM 2074 O O . TYR A 1 271 ? 1.587 -4.015 2.410 1.00 84.12 271 TYR A O 1
ATOM 2082 N N . THR A 1 272 ? 0.337 -2.589 3.638 1.00 86.06 272 THR A N 1
ATOM 2083 C CA . THR A 1 272 ? 1.254 -2.458 4.765 1.00 86.06 272 THR A CA 1
ATOM 2084 C C . THR A 1 272 ? 0.475 -2.737 6.042 1.00 86.06 272 THR A C 1
ATOM 2086 O O . THR A 1 272 ? -0.446 -2.000 6.381 1.00 86.06 272 THR A O 1
ATOM 2089 N N . VAL A 1 273 ? 0.847 -3.795 6.757 1.00 85.44 273 VAL A N 1
ATOM 2090 C CA . VAL A 1 273 ? 0.165 -4.233 7.982 1.00 85.44 273 VAL A CA 1
ATOM 2091 C C . VAL A 1 273 ? 1.004 -3.863 9.188 1.00 85.44 273 VAL A C 1
ATOM 2093 O O . VAL A 1 273 ? 2.147 -4.311 9.307 1.00 85.44 273 VAL A O 1
ATOM 2096 N N . THR A 1 274 ? 0.440 -3.050 10.078 1.00 87.25 274 THR A N 1
ATOM 2097 C CA . THR A 1 274 ? 1.138 -2.511 11.249 1.00 87.25 274 THR A CA 1
ATOM 2098 C C . THR A 1 274 ? 0.417 -2.942 12.521 1.00 87.25 274 THR A C 1
ATOM 2100 O O . THR A 1 274 ? -0.743 -2.573 12.679 1.00 87.25 274 THR A O 1
ATOM 2103 N N . PRO A 1 275 ? 1.093 -3.653 13.444 1.00 87.25 275 PRO A N 1
ATOM 2104 C CA . PRO A 1 275 ? 0.447 -4.112 14.665 1.00 87.25 275 PRO A CA 1
ATOM 2105 C C . PRO A 1 275 ? 0.111 -2.945 15.575 1.00 87.25 275 PRO A C 1
ATOM 2107 O O . PRO A 1 275 ? 0.916 -2.027 15.744 1.00 87.25 275 PRO A O 1
ATOM 2110 N N . VAL A 1 276 ? -1.007 -3.061 16.276 1.00 87.44 276 VAL A N 1
ATOM 2111 C CA . VAL A 1 276 ? -1.287 -2.212 17.432 1.00 87.44 276 VAL A CA 1
ATOM 2112 C C . VAL A 1 276 ? -0.848 -2.966 18.675 1.00 87.44 276 VAL A C 1
ATOM 2114 O O . VAL A 1 276 ? -1.340 -4.059 18.970 1.00 87.44 276 VAL A O 1
ATOM 2117 N N . GLN A 1 277 ? 0.105 -2.391 19.402 1.00 87.75 277 GLN A N 1
ATOM 2118 C CA . GLN A 1 277 ? 0.649 -2.983 20.616 1.00 87.75 277 GLN A CA 1
ATOM 2119 C C . GLN A 1 277 ? 0.152 -2.241 21.847 1.00 87.75 277 GLN A C 1
ATOM 2121 O O . GLN A 1 277 ? -0.029 -1.026 21.849 1.00 87.75 277 GLN A O 1
ATOM 2126 N N . ASP A 1 278 ? -0.014 -2.981 22.932 1.00 82.69 278 ASP A N 1
ATOM 2127 C CA . ASP A 1 278 ? -0.222 -2.392 24.235 1.00 82.69 278 ASP A CA 1
ATOM 2128 C C . ASP A 1 278 ? 1.060 -1.654 24.675 1.00 82.69 278 ASP A C 1
ATOM 2130 O O . ASP A 1 278 ? 2.136 -2.261 24.729 1.00 82.69 278 ASP A O 1
ATOM 2134 N N . PRO A 1 279 ? 0.990 -0.357 25.012 1.00 80.12 279 PRO A N 1
ATOM 2135 C CA . PRO A 1 279 ? 2.182 0.430 25.300 1.00 80.12 279 PRO A CA 1
ATOM 2136 C C . PRO A 1 279 ? 2.909 -0.019 26.576 1.00 80.12 279 PRO A C 1
ATOM 2138 O O . PRO A 1 279 ? 4.122 0.188 26.660 1.00 80.12 279 PRO A O 1
ATOM 2141 N N . GLN A 1 280 ? 2.203 -0.647 27.527 1.00 80.75 280 GLN A N 1
ATOM 2142 C CA . GLN A 1 280 ? 2.752 -1.107 28.807 1.00 80.75 280 GLN A CA 1
ATOM 2143 C C . GLN A 1 280 ? 3.327 -2.522 28.708 1.00 80.75 280 GLN A C 1
ATOM 2145 O O . GLN A 1 280 ? 4.450 -2.763 29.140 1.00 80.75 280 GLN A O 1
ATOM 2150 N N . SER A 1 281 ? 2.570 -3.456 28.131 1.00 82.69 281 SER A N 1
ATOM 2151 C CA . SER A 1 281 ? 2.957 -4.874 28.067 1.00 82.69 281 SER A CA 1
ATOM 2152 C C . SER A 1 281 ? 3.674 -5.267 26.774 1.00 82.69 281 SER A C 1
ATOM 2154 O O . SER A 1 281 ? 4.177 -6.385 26.681 1.00 82.69 281 SER A O 1
ATOM 2156 N N . LYS A 1 282 ? 3.700 -4.383 25.764 1.00 79.94 282 LYS A N 1
ATOM 2157 C CA . LYS A 1 282 ? 4.180 -4.654 24.391 1.00 79.94 282 LYS A CA 1
ATOM 2158 C C . LYS A 1 282 ? 3.488 -5.843 23.716 1.00 79.94 282 LYS A C 1
ATOM 2160 O O . LYS A 1 282 ? 3.947 -6.347 22.693 1.00 79.94 282 LYS A O 1
ATOM 2165 N N . LYS A 1 283 ? 2.354 -6.280 24.267 1.00 83.31 283 LYS A N 1
ATOM 2166 C CA . LYS A 1 283 ? 1.524 -7.344 23.712 1.00 83.31 283 LYS A CA 1
ATOM 2167 C C . LYS A 1 283 ? 0.790 -6.825 22.480 1.00 83.31 283 LYS A C 1
ATOM 2169 O O . LYS A 1 283 ? 0.220 -5.740 22.516 1.00 83.31 283 LYS A O 1
ATOM 2174 N N . ILE A 1 284 ? 0.757 -7.613 21.410 1.00 80.56 284 ILE A N 1
ATOM 2175 C CA . ILE A 1 284 ? -0.039 -7.302 20.217 1.00 80.56 284 ILE A CA 1
ATOM 2176 C C . ILE A 1 284 ? -1.526 -7.414 20.581 1.00 80.56 284 ILE A C 1
ATOM 2178 O O . ILE A 1 284 ? -1.988 -8.471 21.019 1.00 80.56 284 ILE A O 1
ATOM 2182 N N . LEU A 1 285 ? -2.259 -6.312 20.430 1.00 82.94 285 LEU A N 1
ATOM 2183 C CA . LEU A 1 285 ? -3.704 -6.238 20.652 1.00 82.94 285 LEU A CA 1
ATOM 2184 C C . LEU A 1 285 ? -4.443 -6.644 19.381 1.00 82.94 285 LEU A C 1
ATOM 2186 O O . LEU A 1 285 ? -5.322 -7.502 19.429 1.00 82.94 285 LEU A O 1
ATOM 2190 N N . VAL A 1 286 ? -4.024 -6.092 18.242 1.00 82.06 286 VAL A N 1
ATOM 2191 C CA . VAL A 1 286 ? -4.525 -6.438 16.909 1.00 82.06 286 VAL A CA 1
ATOM 2192 C C . VAL A 1 286 ? -3.385 -6.435 15.869 1.00 82.06 286 VAL A C 1
ATOM 2194 O O . VAL A 1 286 ? -2.386 -5.740 16.097 1.00 82.06 286 VAL A O 1
ATOM 2197 N N . PRO A 1 287 ? -3.488 -7.260 14.804 1.00 75.19 287 PRO A N 1
ATOM 2198 C CA . PRO A 1 287 ? -2.432 -7.484 13.805 1.00 75.19 287 PRO A CA 1
ATOM 2199 C C . PRO A 1 287 ? -2.026 -6.255 12.981 1.00 75.19 287 PRO A C 1
ATOM 2201 O O . PRO A 1 287 ? -2.895 -5.401 12.712 1.00 75.19 287 PRO A O 1
#

Sequence (287 aa):
MAQISFASALEAGGFLTDALQAYEDLKINDEEGIFHATCDQAIAGIEAQLADPNRITPAMAWTGTLKYAAATDDLALDEERSNLTLQKRWANLPIATKQFTALLVSSAITVVAVVGTGMMIAISSGRFQLKNQTLAELVVTEGNYNIKIDQMSFGFRGQSDNLAIIQAARLYSERQPIPAPLAAQVRDILKNETASRDIEYATLVGQDQRIIASANAQRNGQIFDPSNLVTLRMGYPGQIKFSTIVSKEELEKELPPGIDNLEQENALIRYTVTPVQDPQSKKILVP

Radius of gyration: 36.73 Å; chains: 1; bounding box: 72×56×96 Å

Fold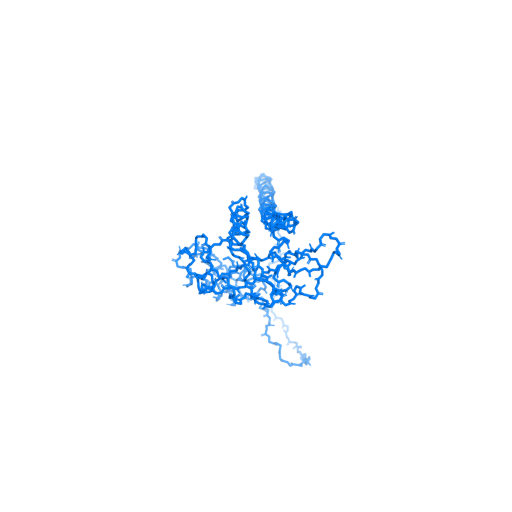seek 3Di:
DVLLVVLVVCVVVQVLVVSLVSLVVVCVPCPVCPCVVVSVVSNVVSVVQVPDPPDDRPDPDPDDDDDDDDDDDDDDDDDDDDPPPPVNVLVPDDPVVNVVVVVVVVVVVVVCVVVVVVVVCVVVVVVVVVVVVVVVVVCVVVVVVVVLVVLVVVLVQVVLPPPLLLVLLQCVLVVHDDDPVSQVVVLVSQLVSCVVSVNQWDFFAALVQATSHINAAGRGRDHHQVVNNQVVPVVDLAKDKDKDKDALVVVVRNVGPCSVVPPDRIDIDIDIDGFRADPPPRHGSGD

pLDDT: mean 71.78, std 16.64, range [25.0, 93.56]

Secondary structure (DSSP, 8-state):
-HHHHHHHHHHHTT-HHHHHHHHHHHHHT-TT-SSHHHHHHHHHHHHHHHT-TT---------S------------S---S----HHHHHHTS-HHHHHHHHHHHHHHHHHHHHHHHHHHHHHHHHHHHHHHHHHHHHHHHHHHHHHHHHHHHHHHHHHHT-HHHHHHHHHHHTTPPPPHHHHHHHHHHHHHHHHHHT-S--EEE-TTSBEEEESSS--TT-B--GGGHHHHHHT-SS-EEEEEEEEHHHHHHH--TTGGG--SSEEEEEEEE--EE-TTT--EEE-